Protein AF-A0A7S2DVJ5-F1 (afdb_monomer)

Structure (mmCIF, N/CA/C/O backbone):
data_AF-A0A7S2DVJ5-F1
#
_entry.id   AF-A0A7S2DVJ5-F1
#
loop_
_atom_site.group_PDB
_atom_site.id
_atom_site.type_symbol
_atom_site.label_atom_id
_atom_site.label_alt_id
_atom_site.label_comp_id
_atom_site.label_asym_id
_atom_site.label_entity_id
_atom_site.label_seq_id
_atom_site.pdbx_PDB_ins_code
_atom_site.Cartn_x
_atom_site.Cartn_y
_atom_site.Cartn_z
_atom_site.occupancy
_atom_site.B_iso_or_equiv
_atom_site.auth_seq_id
_atom_site.auth_comp_id
_atom_site.auth_asym_id
_atom_site.auth_atom_id
_atom_site.pdbx_PDB_model_num
ATOM 1 N N . TYR A 1 1 ? -52.269 23.365 53.532 1.00 57.75 1 TYR A N 1
ATOM 2 C CA . TYR A 1 1 ? -52.172 22.006 52.955 1.00 57.75 1 TYR A CA 1
ATOM 3 C C . TYR A 1 1 ? -52.189 22.030 51.423 1.00 57.75 1 TYR A C 1
ATOM 5 O O . TYR A 1 1 ? -51.228 21.578 50.820 1.00 57.75 1 TYR A O 1
ATOM 13 N N . VAL A 1 2 ? -53.189 22.655 50.786 1.00 65.12 2 VAL A N 1
ATOM 14 C CA . VAL A 1 2 ? -53.313 22.757 49.311 1.00 65.12 2 VAL A CA 1
ATOM 15 C C . VAL A 1 2 ? -52.088 23.389 48.626 1.00 65.12 2 VAL A C 1
ATOM 17 O O . VAL A 1 2 ? -51.596 22.859 47.637 1.00 65.12 2 VAL A O 1
ATOM 20 N N . ILE A 1 3 ? -51.528 24.463 49.192 1.00 64.75 3 ILE A N 1
ATOM 21 C CA . ILE A 1 3 ? -50.361 25.165 48.621 1.00 64.75 3 ILE A CA 1
ATOM 22 C C . ILE A 1 3 ? -49.115 24.263 48.568 1.00 64.75 3 ILE A C 1
ATOM 24 O O . ILE A 1 3 ? -48.412 24.242 47.562 1.00 64.75 3 ILE A O 1
ATOM 28 N N . HIS A 1 4 ? -48.869 23.462 49.609 1.00 62.12 4 HIS A N 1
ATOM 29 C CA . HIS A 1 4 ? -47.726 22.542 49.640 1.00 62.12 4 HIS A CA 1
ATOM 30 C C . HIS A 1 4 ? -47.866 21.399 48.626 1.00 62.12 4 HIS A C 1
ATOM 32 O O . HIS A 1 4 ? -46.869 20.999 48.030 1.00 62.12 4 HIS A O 1
ATOM 38 N N . ILE A 1 5 ? -49.091 20.922 48.378 1.00 70.00 5 ILE A N 1
ATOM 39 C CA . ILE A 1 5 ? -49.365 19.905 47.353 1.00 70.00 5 ILE A CA 1
ATOM 40 C C . ILE A 1 5 ? -49.137 20.487 45.953 1.00 70.00 5 ILE A C 1
ATOM 42 O O . ILE A 1 5 ? -48.463 19.860 45.141 1.00 70.00 5 ILE A O 1
ATOM 46 N N . CYS A 1 6 ? -49.613 21.705 45.680 1.00 64.81 6 CYS A N 1
ATOM 47 C CA . CYS A 1 6 ? -49.390 22.360 44.388 1.00 64.81 6 CYS A CA 1
ATOM 48 C C . CYS A 1 6 ? -47.900 22.599 44.100 1.00 64.81 6 CYS A C 1
ATOM 50 O O . CYS A 1 6 ? -47.451 22.378 42.977 1.00 64.81 6 CYS A O 1
ATOM 52 N N . ILE A 1 7 ? -47.118 22.992 45.112 1.00 68.75 7 ILE A N 1
ATOM 53 C CA . ILE A 1 7 ? -45.666 23.177 44.972 1.00 68.75 7 ILE A CA 1
ATOM 54 C C . ILE A 1 7 ? -44.970 21.831 44.714 1.00 68.75 7 ILE A C 1
ATOM 56 O O . ILE A 1 7 ? -44.147 21.736 43.804 1.00 68.75 7 ILE A O 1
ATOM 60 N N . ALA A 1 8 ? -45.325 20.774 45.451 1.00 69.50 8 ALA A N 1
ATOM 61 C CA . ALA A 1 8 ? -44.736 19.446 45.267 1.00 69.50 8 ALA A CA 1
ATOM 62 C C . ALA A 1 8 ? -45.047 18.844 43.882 1.00 69.50 8 ALA A C 1
ATOM 64 O O . ALA A 1 8 ? -44.163 18.273 43.237 1.00 69.50 8 ALA A O 1
ATOM 65 N N . V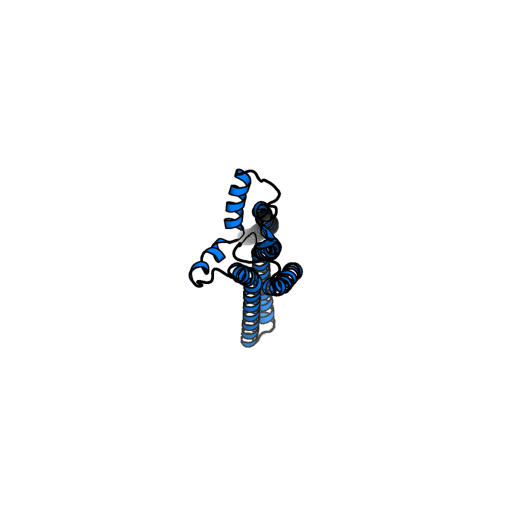AL A 1 9 ? -46.277 19.017 43.389 1.00 70.06 9 VAL A N 1
ATOM 66 C CA . VAL A 1 9 ? -46.684 18.578 42.044 1.00 70.06 9 VAL A CA 1
ATOM 67 C C . VAL A 1 9 ? -45.966 19.394 40.967 1.00 70.06 9 VAL A C 1
ATOM 69 O O . VAL A 1 9 ? -45.436 18.814 40.021 1.00 70.06 9 VAL A O 1
ATOM 72 N N . GLY A 1 10 ? -45.861 20.716 41.137 1.00 60.03 10 GLY A N 1
ATOM 73 C CA . GLY A 1 10 ? -45.135 21.588 40.210 1.00 60.03 10 GLY A CA 1
ATOM 74 C C . GLY A 1 10 ? -43.653 21.225 40.088 1.00 60.03 10 GLY A C 1
ATOM 75 O O . GLY A 1 10 ? -43.140 21.094 38.979 1.00 60.03 10 GLY A O 1
ATOM 76 N N . ILE A 1 11 ? -42.975 20.970 41.212 1.00 74.00 11 ILE A N 1
ATOM 77 C CA . ILE A 1 11 ? -41.566 20.539 41.221 1.00 74.00 11 ILE A CA 1
ATOM 78 C C . ILE A 1 11 ? -41.409 19.180 40.528 1.00 74.00 11 ILE A C 1
ATOM 80 O O . ILE A 1 11 ? -40.499 19.004 39.717 1.00 74.00 11 ILE A O 1
ATOM 84 N N . SER A 1 12 ? -42.318 18.237 40.787 1.00 71.00 12 SER A N 1
ATOM 85 C CA . SER A 1 12 ? -42.276 16.900 40.182 1.00 71.00 12 SER A CA 1
ATOM 86 C C . SER A 1 12 ? -42.431 16.955 38.658 1.00 71.00 12 SER A C 1
ATOM 88 O O . SER A 1 12 ? -41.670 16.313 37.936 1.00 71.00 12 SER A O 1
ATOM 90 N N . ILE A 1 13 ? -43.356 17.777 38.151 1.00 74.25 13 ILE A N 1
ATOM 91 C CA . ILE A 1 13 ? -43.559 17.977 36.707 1.00 74.25 13 ILE A CA 1
ATOM 92 C C . ILE A 1 13 ? -42.328 18.632 36.067 1.00 74.25 13 ILE A C 1
ATOM 94 O O . ILE A 1 13 ? -41.882 18.185 35.010 1.00 74.25 13 ILE A O 1
ATOM 98 N N . CYS A 1 14 ? -41.729 19.636 36.714 1.00 70.38 14 CYS A N 1
ATOM 99 C CA . CYS A 1 14 ? -40.512 20.285 36.220 1.00 70.38 14 CYS A CA 1
ATOM 100 C C . CYS A 1 14 ? -39.322 19.317 36.135 1.00 70.38 14 CYS A C 1
ATOM 102 O O . CYS A 1 14 ? -38.573 19.349 35.158 1.00 70.38 14 CYS A O 1
ATOM 104 N N . ILE A 1 15 ? -39.162 18.426 37.119 1.00 79.69 15 ILE A N 1
ATOM 105 C CA . ILE A 1 15 ? -38.107 17.402 37.108 1.00 79.69 15 ILE A CA 1
ATOM 106 C C . ILE A 1 15 ? -38.337 16.405 35.967 1.00 79.69 15 ILE A C 1
ATOM 108 O O . ILE A 1 15 ? -37.407 16.113 35.215 1.00 79.69 15 ILE A O 1
ATOM 112 N N . ILE A 1 16 ? -39.570 15.921 35.789 1.00 79.62 16 ILE A N 1
ATOM 113 C CA . ILE A 1 16 ? -39.912 14.977 34.715 1.00 79.62 16 ILE A CA 1
ATOM 114 C C . ILE A 1 16 ? -39.671 15.614 33.340 1.00 79.62 16 ILE A C 1
ATOM 116 O O . ILE A 1 16 ? -39.020 15.008 32.490 1.00 79.62 16 ILE A O 1
ATOM 120 N N . MET A 1 17 ? -40.110 16.859 33.140 1.00 76.25 17 MET A N 1
ATOM 121 C CA . MET A 1 17 ? -39.862 17.613 31.908 1.00 76.25 17 MET A CA 1
ATOM 122 C C . MET A 1 17 ? -38.365 17.810 31.649 1.00 76.25 17 MET A C 1
ATOM 124 O O . MET A 1 17 ? -37.901 17.583 30.532 1.00 76.25 17 MET A O 1
ATOM 128 N N . GLY A 1 18 ? -37.585 18.155 32.678 1.00 75.44 18 GLY A N 1
ATOM 129 C CA . GLY A 1 18 ? -36.132 18.294 32.565 1.00 75.44 18 GLY A CA 1
ATOM 130 C C . GLY A 1 18 ? -35.437 16.993 32.151 1.00 75.44 18 GLY A C 1
ATOM 131 O O . GLY A 1 18 ? -34.556 17.008 31.291 1.00 75.44 18 GLY A O 1
ATOM 132 N N . VAL A 1 19 ? -35.860 15.853 32.704 1.00 81.06 19 VAL A N 1
ATOM 133 C CA . VAL A 1 19 ? -35.322 14.530 32.346 1.00 81.06 19 VAL A CA 1
ATOM 134 C C . VAL A 1 19 ? -35.704 14.138 30.916 1.00 81.06 19 VAL A C 1
ATOM 136 O O . VAL A 1 19 ? -34.849 13.652 30.174 1.00 81.06 19 VAL A O 1
ATOM 139 N N . LEU A 1 20 ? -36.951 14.384 30.502 1.00 79.88 20 LEU A N 1
ATOM 140 C CA . LEU A 1 20 ? -37.422 14.082 29.147 1.00 79.88 20 LEU A CA 1
ATOM 141 C C . LEU A 1 20 ? -36.681 14.903 28.089 1.00 79.88 20 LEU A C 1
ATOM 143 O O . LEU A 1 20 ? -36.203 14.332 27.110 1.00 79.88 20 LEU A O 1
ATOM 147 N N . VAL A 1 21 ? -36.502 16.208 28.314 1.00 77.81 21 VAL A N 1
ATOM 148 C CA . VAL A 1 21 ? -35.739 17.081 27.406 1.00 77.81 21 VAL A CA 1
ATOM 149 C C . VAL A 1 21 ? -34.286 16.624 27.308 1.00 77.81 21 VAL A C 1
ATOM 151 O O . VAL A 1 21 ? -33.736 16.547 26.212 1.00 77.81 21 VAL A O 1
ATOM 154 N N . ARG A 1 22 ? -33.661 16.253 28.432 1.00 76.81 22 ARG A N 1
ATOM 155 C CA . ARG A 1 22 ? -32.271 15.773 28.441 1.00 76.81 22 ARG A CA 1
ATOM 156 C C . ARG A 1 22 ? -32.113 14.459 27.676 1.00 76.81 22 ARG A C 1
ATOM 158 O O . ARG A 1 22 ? -31.143 14.299 26.941 1.00 76.81 22 ARG A O 1
ATOM 165 N N . LYS A 1 23 ? -33.079 13.545 27.809 1.00 77.88 23 LYS A N 1
ATOM 166 C CA . LYS A 1 23 ? -33.101 12.266 27.087 1.00 77.88 23 LYS A CA 1
ATOM 167 C C . LYS A 1 23 ? -33.326 12.471 25.585 1.00 77.88 23 LYS A C 1
ATOM 169 O O . LYS A 1 23 ? -32.627 11.860 24.785 1.00 77.88 23 LYS A O 1
ATOM 174 N N . PHE A 1 24 ? -34.228 13.380 25.214 1.00 73.69 24 PHE A N 1
ATOM 175 C CA . PHE A 1 24 ? -34.503 13.728 23.819 1.00 73.69 24 PHE A CA 1
ATOM 176 C C . PHE A 1 24 ? -33.292 14.390 23.143 1.00 73.69 24 PHE A C 1
ATOM 178 O O . PHE A 1 24 ? -32.914 14.009 22.040 1.00 73.69 24 PHE A O 1
ATOM 185 N N . MET A 1 25 ? -32.622 15.320 23.834 1.00 68.88 25 MET A N 1
ATOM 186 C CA . MET A 1 25 ? -31.395 15.961 23.347 1.00 68.88 25 MET A CA 1
ATOM 187 C C . MET A 1 25 ? -30.235 14.970 23.194 1.00 68.88 25 MET A C 1
ATOM 189 O O . MET A 1 25 ? -29.484 15.063 22.228 1.00 68.88 25 MET A O 1
ATOM 193 N N . HIS A 1 26 ? -30.094 14.012 24.118 1.00 75.31 26 HIS A N 1
ATOM 194 C CA . HIS A 1 26 ? -29.077 12.962 24.016 1.00 75.31 26 HIS A CA 1
ATOM 195 C C . HIS A 1 26 ? -29.331 12.048 22.812 1.00 75.31 26 HIS A C 1
ATOM 197 O O . HIS A 1 26 ? -28.405 11.742 22.069 1.00 75.31 26 HIS A O 1
ATOM 203 N N . GLN A 1 27 ? -30.583 11.645 22.594 1.00 75.88 27 GLN A N 1
ATOM 204 C CA . GLN A 1 27 ? -30.958 10.782 21.475 1.00 75.88 27 GLN A CA 1
ATOM 205 C C . GLN A 1 27 ? -30.761 11.490 20.124 1.00 75.88 27 GLN A C 1
ATOM 207 O O . GLN A 1 27 ? -30.168 10.923 19.215 1.00 75.88 27 GLN A O 1
ATOM 212 N N . TYR A 1 28 ? -31.123 12.774 20.039 1.00 76.38 28 TYR A N 1
ATOM 213 C CA . TYR A 1 28 ? -30.866 13.607 18.860 1.00 76.38 28 TYR A CA 1
ATOM 214 C C . TYR A 1 28 ? -29.365 13.787 18.550 1.00 76.38 28 TYR A C 1
ATOM 216 O O . TYR A 1 28 ? -28.976 13.909 17.388 1.00 76.38 28 TYR A O 1
ATOM 224 N N . TYR A 1 29 ? -28.508 13.828 19.577 1.00 75.81 29 TYR A N 1
ATOM 225 C CA . TYR A 1 29 ? -27.060 13.969 19.400 1.00 75.81 29 TYR A CA 1
ATOM 226 C C . TYR A 1 29 ? -26.395 12.659 18.943 1.00 75.81 29 TYR A C 1
ATOM 228 O O . TYR A 1 29 ? -25.544 12.702 18.057 1.00 75.81 29 TYR A O 1
ATOM 236 N N . GLU A 1 30 ? -26.817 11.514 19.492 1.00 73.56 30 GLU A N 1
ATOM 237 C CA . GLU A 1 30 ? -26.376 10.171 19.071 1.00 73.56 30 GLU A CA 1
ATOM 238 C C . GLU A 1 30 ? -26.731 9.898 17.599 1.00 73.56 30 GLU A C 1
ATOM 240 O O . GLU A 1 30 ? -25.837 9.615 16.802 1.00 73.56 30 GLU A O 1
ATOM 245 N N . ASP A 1 31 ? -27.987 10.133 17.190 1.00 75.31 31 ASP A N 1
ATOM 246 C CA . ASP A 1 31 ? -28.433 9.917 15.801 1.00 75.31 31 ASP A CA 1
ATOM 247 C C . ASP A 1 31 ? -27.605 10.737 14.788 1.00 75.31 31 ASP A C 1
ATOM 249 O O . ASP A 1 31 ? -27.302 10.293 13.676 1.00 75.31 31 ASP A O 1
ATOM 253 N N . LYS A 1 32 ? -27.191 11.952 15.175 1.00 76.31 32 LYS A N 1
ATOM 254 C CA . LYS A 1 32 ? -26.363 12.823 14.332 1.00 76.31 32 LYS A CA 1
ATOM 255 C C . LYS A 1 32 ? -24.909 12.347 14.248 1.00 76.31 32 LYS A C 1
ATOM 257 O O . LYS A 1 32 ? -24.295 12.491 13.190 1.00 76.31 32 LYS A O 1
ATOM 262 N N . ILE A 1 33 ? -24.351 11.798 15.329 1.00 76.12 33 ILE A N 1
ATOM 263 C CA . ILE A 1 33 ? -23.002 11.212 15.335 1.00 76.12 33 ILE A CA 1
ATOM 264 C C . ILE A 1 33 ? -22.962 9.960 14.457 1.00 76.12 33 ILE A C 1
ATOM 266 O O . ILE A 1 33 ? -22.032 9.811 13.660 1.00 76.12 33 ILE A O 1
ATOM 270 N N . ASP A 1 34 ? -23.985 9.113 14.530 1.00 80.12 34 ASP A N 1
ATOM 271 C CA . ASP A 1 34 ? -24.081 7.912 13.701 1.00 80.12 34 ASP A CA 1
ATOM 272 C C . ASP A 1 34 ? -24.193 8.256 12.213 1.00 80.12 34 ASP A C 1
ATOM 274 O O . ASP A 1 34 ? -23.467 7.691 11.392 1.00 80.12 34 ASP A O 1
ATOM 278 N N . ALA A 1 35 ? -24.997 9.263 11.856 1.00 78.56 35 ALA A N 1
ATOM 279 C CA . ALA A 1 35 ? -25.082 9.752 10.480 1.00 78.56 35 ALA A CA 1
ATOM 280 C C . ALA A 1 35 ? -23.733 10.287 9.953 1.00 78.56 35 ALA A C 1
ATOM 282 O O . ALA A 1 35 ? -23.361 10.015 8.808 1.00 78.56 35 ALA A O 1
ATOM 283 N N . ILE A 1 36 ? -22.969 11.012 10.782 1.00 80.44 36 ILE A N 1
ATOM 284 C CA . ILE A 1 36 ? -21.629 11.510 10.424 1.00 80.44 36 ILE A CA 1
ATOM 285 C C . ILE A 1 36 ? -20.641 10.351 10.246 1.00 80.44 36 ILE A C 1
ATOM 287 O O . ILE A 1 36 ? -19.853 10.365 9.300 1.00 80.44 36 ILE A O 1
ATOM 291 N N . ASN A 1 37 ? -20.688 9.339 11.115 1.00 78.31 37 ASN A N 1
ATOM 292 C CA . ASN A 1 37 ? -19.827 8.162 11.018 1.00 78.31 37 ASN A CA 1
ATOM 293 C C . ASN A 1 37 ? -20.123 7.340 9.759 1.00 78.31 37 ASN A C 1
ATOM 295 O O . ASN A 1 37 ? -19.188 6.948 9.061 1.00 78.31 37 ASN A O 1
ATOM 299 N N . ILE A 1 38 ? -21.400 7.125 9.427 1.00 83.69 38 ILE A N 1
ATOM 300 C CA . ILE A 1 38 ? -21.811 6.439 8.192 1.00 83.69 38 ILE A CA 1
ATOM 301 C C . ILE A 1 38 ? -21.296 7.208 6.972 1.00 83.69 38 ILE A C 1
ATOM 303 O O . ILE A 1 38 ? -20.624 6.630 6.115 1.00 83.69 38 ILE A O 1
ATOM 307 N N . TRP A 1 39 ? -21.521 8.525 6.931 1.00 86.44 39 TRP A N 1
ATOM 308 C CA . TRP A 1 39 ? -21.023 9.378 5.851 1.00 86.44 39 TRP A CA 1
ATOM 309 C C . TRP A 1 39 ? -19.493 9.339 5.737 1.00 86.44 39 TRP A C 1
ATOM 311 O O . TRP A 1 39 ? -18.955 9.229 4.635 1.00 86.44 39 TRP A O 1
ATOM 321 N N . TYR A 1 40 ? -18.777 9.366 6.864 1.00 79.31 40 TYR A N 1
ATOM 322 C CA . TYR A 1 40 ? -17.320 9.253 6.895 1.00 79.31 40 TYR A CA 1
ATOM 323 C C . TYR A 1 40 ? -16.832 7.904 6.351 1.00 79.31 40 TYR A C 1
ATOM 325 O O . TYR A 1 40 ? -15.878 7.873 5.573 1.00 79.31 40 TYR A O 1
ATOM 333 N N . ILE A 1 41 ? -17.479 6.794 6.719 1.00 79.88 41 ILE A N 1
ATOM 334 C CA . ILE A 1 41 ? -17.128 5.452 6.233 1.00 79.88 41 ILE A CA 1
ATOM 335 C C . ILE A 1 41 ? -17.313 5.371 4.713 1.00 79.88 41 ILE A C 1
ATOM 337 O O . ILE A 1 41 ? -16.401 4.927 4.008 1.00 79.88 41 ILE A O 1
ATOM 341 N N . GLU A 1 42 ? -18.447 5.849 4.195 1.00 82.06 42 GLU A N 1
ATOM 342 C CA . GLU A 1 42 ? -18.703 5.881 2.753 1.00 82.06 42 GLU A CA 1
ATOM 343 C C . GLU A 1 42 ? -17.708 6.775 2.008 1.00 82.06 42 GLU A C 1
ATOM 345 O O . GLU A 1 42 ? -17.174 6.388 0.962 1.00 82.06 42 GLU A O 1
ATOM 350 N N . LEU A 1 43 ? -17.424 7.964 2.546 1.00 81.69 43 LEU A N 1
ATOM 351 C CA . LEU A 1 43 ? -16.469 8.895 1.958 1.00 81.69 43 LEU A CA 1
ATOM 352 C C . LEU A 1 43 ? -15.054 8.306 1.949 1.00 81.69 43 LEU A C 1
ATOM 354 O O . LEU A 1 43 ? -14.378 8.364 0.924 1.00 81.69 43 LEU A O 1
ATOM 358 N N . LYS A 1 44 ? -14.614 7.694 3.055 1.00 76.38 44 LYS A N 1
ATOM 359 C CA . LYS A 1 44 ? -13.309 7.025 3.172 1.00 76.38 44 LYS A CA 1
ATOM 360 C C . LYS A 1 44 ? -13.169 5.915 2.132 1.00 76.38 44 LYS A C 1
ATOM 362 O O . LYS A 1 44 ? -12.121 5.818 1.496 1.00 76.38 44 LYS A O 1
ATOM 367 N N . ALA A 1 45 ? -14.213 5.111 1.921 1.00 76.94 45 ALA A N 1
ATOM 368 C CA . ALA A 1 45 ? -14.212 4.065 0.901 1.00 76.94 45 ALA A CA 1
ATOM 369 C C . ALA A 1 45 ? -14.066 4.645 -0.518 1.00 76.94 45 ALA A C 1
ATOM 371 O O . ALA A 1 45 ? -13.200 4.204 -1.275 1.00 76.94 45 ALA A O 1
ATOM 372 N N . LYS A 1 46 ? -14.848 5.676 -0.863 1.00 80.38 46 LYS A N 1
ATOM 373 C CA . LYS A 1 46 ? -14.789 6.336 -2.181 1.00 80.38 46 LYS A CA 1
ATOM 374 C C . LYS A 1 46 ? -13.440 7.014 -2.430 1.00 80.38 46 LYS A C 1
ATOM 376 O O . LYS A 1 46 ? -12.853 6.828 -3.493 1.00 80.38 46 LYS A O 1
ATOM 381 N N . LEU A 1 47 ? -12.919 7.742 -1.440 1.00 76.62 47 LEU A N 1
ATOM 382 C CA . LEU A 1 47 ? -11.600 8.377 -1.514 1.00 76.62 47 LEU A CA 1
ATOM 383 C C . LEU A 1 47 ? -10.494 7.343 -1.711 1.00 76.62 47 LEU A C 1
ATOM 385 O O . LEU A 1 47 ? -9.606 7.550 -2.528 1.00 76.62 47 LEU A O 1
ATOM 389 N N . LYS A 1 48 ? -10.562 6.207 -1.014 1.00 72.88 48 LYS A N 1
ATOM 390 C CA . LYS A 1 48 ? -9.589 5.123 -1.168 1.00 72.88 48 LYS A CA 1
ATOM 391 C C . LYS A 1 48 ? -9.577 4.560 -2.590 1.00 72.88 48 LYS A C 1
ATOM 393 O O . LYS A 1 48 ? -8.500 4.364 -3.144 1.00 72.88 48 LYS A O 1
ATOM 398 N N . ILE A 1 49 ? -10.750 4.338 -3.190 1.00 79.12 49 ILE A N 1
ATOM 399 C CA . ILE A 1 49 ? -10.855 3.877 -4.584 1.00 79.12 49 ILE A CA 1
ATOM 400 C C . ILE A 1 49 ? -10.261 4.920 -5.535 1.00 79.12 49 ILE A C 1
ATOM 402 O O . ILE A 1 49 ? -9.469 4.559 -6.402 1.00 79.12 49 ILE A O 1
ATOM 406 N N . LEU A 1 50 ? -10.597 6.201 -5.346 1.00 78.31 50 LEU A N 1
ATOM 407 C CA . LEU A 1 50 ? -10.070 7.296 -6.163 1.00 78.31 50 LEU A CA 1
ATOM 408 C C . LEU A 1 50 ? -8.540 7.368 -6.084 1.00 78.31 50 LEU A C 1
ATOM 410 O O . LEU A 1 50 ? -7.879 7.452 -7.110 1.00 78.31 50 LEU A O 1
ATOM 414 N N . VAL A 1 51 ? -7.973 7.263 -4.879 1.00 75.25 51 VAL A N 1
ATOM 415 C CA . VAL A 1 51 ? -6.519 7.255 -4.669 1.00 75.25 51 VAL A CA 1
ATOM 416 C C . VAL A 1 51 ? -5.862 6.097 -5.413 1.00 75.25 51 VAL A C 1
ATOM 418 O O . VAL A 1 51 ? -4.900 6.318 -6.140 1.00 75.25 51 VAL A O 1
ATOM 421 N N . VAL A 1 52 ? -6.375 4.873 -5.267 1.00 73.06 52 VAL A N 1
ATOM 422 C CA . VAL A 1 52 ? -5.805 3.695 -5.944 1.00 73.06 52 VAL A CA 1
ATOM 423 C C . VAL A 1 52 ? -5.921 3.828 -7.463 1.00 73.06 52 VAL A C 1
ATOM 425 O O . VAL A 1 52 ? -4.971 3.526 -8.183 1.00 73.06 52 VAL A O 1
ATOM 428 N N . PHE A 1 53 ? -7.058 4.319 -7.957 1.00 80.75 53 PHE A N 1
ATOM 429 C CA . PHE A 1 53 ? -7.254 4.583 -9.378 1.00 80.75 53 PHE A CA 1
ATOM 430 C C . PHE A 1 53 ? -6.218 5.579 -9.911 1.00 80.75 53 PHE A C 1
ATOM 432 O O . PHE A 1 53 ? -5.553 5.292 -10.904 1.00 80.75 53 PHE A O 1
ATOM 439 N N . GLU A 1 54 ? -6.014 6.698 -9.217 1.00 80.00 54 GLU A N 1
ATOM 440 C CA . GLU A 1 54 ? -5.024 7.709 -9.595 1.00 80.00 54 GLU A CA 1
ATOM 441 C C . GLU A 1 54 ? -3.585 7.179 -9.507 1.00 80.00 54 GLU A C 1
ATOM 443 O O . GLU A 1 54 ? -2.763 7.451 -10.385 1.00 80.00 54 GLU A O 1
ATOM 448 N N . GLN A 1 55 ? -3.264 6.353 -8.505 1.00 74.31 55 GLN A N 1
ATOM 449 C CA . GLN A 1 55 ? -1.959 5.689 -8.402 1.00 74.31 55 GLN A CA 1
ATOM 450 C C . GLN A 1 55 ? -1.673 4.779 -9.607 1.00 74.31 55 GLN A C 1
ATOM 452 O O . GLN A 1 55 ? -0.527 4.698 -10.044 1.00 74.31 55 GLN A O 1
ATOM 457 N N . VAL A 1 56 ? -2.686 4.098 -10.150 1.00 77.12 56 VAL A N 1
ATOM 458 C CA . VAL A 1 56 ? -2.542 3.226 -11.326 1.00 77.12 56 VAL A CA 1
ATOM 459 C C . VAL A 1 56 ? -2.500 4.054 -12.613 1.00 77.12 56 VAL A C 1
ATOM 461 O O . VAL A 1 56 ? -1.572 3.913 -13.412 1.00 77.12 56 VAL A O 1
ATOM 464 N N . ALA A 1 57 ? -3.462 4.963 -12.794 1.00 80.75 57 ALA A N 1
ATOM 465 C CA . ALA A 1 57 ? -3.593 5.787 -13.993 1.00 80.75 57 ALA A CA 1
ATOM 466 C C . ALA A 1 57 ? -2.361 6.676 -14.217 1.00 80.75 57 ALA A C 1
ATOM 468 O O . ALA A 1 57 ? -1.858 6.770 -15.336 1.00 80.75 57 ALA A O 1
ATOM 469 N N . SER A 1 58 ? -1.806 7.255 -13.149 1.00 78.56 58 SER A N 1
ATOM 470 C CA . SER A 1 58 ? -0.594 8.082 -13.216 1.00 78.56 58 SER A CA 1
ATOM 471 C C . SER A 1 58 ? 0.659 7.333 -13.690 1.00 78.56 58 SER A C 1
ATOM 473 O O . SER A 1 58 ? 1.659 7.952 -14.055 1.00 78.56 58 SER A O 1
ATOM 475 N N . ARG A 1 59 ? 0.633 5.997 -13.728 1.00 75.06 59 ARG A N 1
ATOM 476 C CA . ARG A 1 59 ? 1.771 5.179 -14.164 1.00 75.06 59 ARG A CA 1
ATOM 477 C C . ARG A 1 59 ? 1.657 4.656 -15.587 1.00 75.06 59 ARG A C 1
ATOM 479 O O . ARG A 1 59 ? 2.639 4.137 -16.124 1.00 75.06 59 ARG A O 1
ATOM 486 N N . PHE A 1 60 ? 0.507 4.830 -16.231 1.00 80.44 60 PHE A N 1
ATOM 487 C CA . PHE A 1 60 ? 0.293 4.392 -17.609 1.00 80.44 60 PHE A CA 1
ATOM 488 C C . PHE A 1 60 ? 1.321 4.944 -18.604 1.00 80.44 60 PHE A C 1
ATOM 490 O O . PHE A 1 60 ? 1.791 4.150 -19.423 1.00 80.44 60 PHE A O 1
ATOM 497 N N . PRO A 1 61 ? 1.773 6.215 -18.521 1.00 78.56 61 PRO A N 1
ATOM 498 C CA . PRO A 1 61 ? 2.836 6.713 -19.396 1.00 78.56 61 PRO A CA 1
ATOM 499 C C . PRO A 1 61 ? 4.143 5.917 -19.314 1.00 78.56 61 PRO A C 1
ATOM 501 O O . PRO A 1 61 ? 4.849 5.786 -20.311 1.00 78.56 61 PRO A O 1
ATOM 504 N N . GLN A 1 62 ? 4.470 5.387 -18.131 1.00 72.25 62 GLN A N 1
ATOM 505 C CA . GLN A 1 62 ? 5.700 4.626 -17.894 1.00 72.25 62 GLN A CA 1
ATOM 506 C C . GLN A 1 62 ? 5.574 3.173 -18.376 1.00 72.25 62 GLN A C 1
ATOM 508 O O . GLN A 1 62 ? 6.552 2.599 -18.850 1.00 72.25 62 GLN A O 1
ATOM 513 N N . MET A 1 63 ? 4.378 2.579 -18.289 1.00 72.56 63 MET A N 1
ATOM 514 C CA . MET A 1 63 ? 4.137 1.201 -18.735 1.00 72.56 63 MET A CA 1
ATOM 515 C C . MET A 1 63 ? 3.886 1.096 -20.242 1.00 72.56 63 MET A C 1
ATOM 517 O O . MET A 1 63 ? 4.496 0.272 -20.921 1.00 72.56 63 MET A O 1
ATOM 521 N N . LEU A 1 64 ? 2.991 1.929 -20.778 1.00 78.62 64 LEU A N 1
ATOM 522 C CA . LEU A 1 64 ? 2.471 1.827 -22.144 1.00 78.62 64 LEU A CA 1
ATOM 523 C C . LEU A 1 64 ? 3.170 2.808 -23.076 1.00 78.62 64 LEU A C 1
ATOM 525 O O . LEU A 1 64 ? 2.589 3.757 -23.595 1.00 78.62 64 LEU A O 1
ATOM 529 N N . THR A 1 65 ? 4.447 2.560 -23.299 1.00 71.00 65 THR A N 1
ATOM 530 C CA . THR A 1 65 ? 5.322 3.496 -24.014 1.00 71.00 65 THR A CA 1
ATOM 531 C C . THR A 1 65 ? 5.121 3.515 -25.529 1.00 71.00 65 THR A C 1
ATOM 533 O O . THR A 1 65 ? 5.571 4.440 -26.202 1.00 71.00 65 THR A O 1
ATOM 536 N N . THR A 1 66 ? 4.403 2.529 -26.072 1.00 77.31 66 THR A N 1
ATOM 537 C CA . THR A 1 66 ? 3.948 2.516 -27.469 1.00 77.31 66 THR A CA 1
ATOM 538 C C . THR A 1 66 ? 2.959 3.652 -27.749 1.00 77.31 66 THR A C 1
ATOM 540 O O . THR A 1 66 ? 2.847 4.112 -28.884 1.00 77.31 66 THR A O 1
ATOM 543 N N . ILE A 1 67 ? 2.255 4.132 -26.719 1.00 83.00 67 ILE A N 1
ATOM 544 C CA . ILE A 1 67 ? 1.265 5.200 -26.833 1.00 83.00 67 ILE A CA 1
ATOM 545 C C . ILE A 1 67 ? 1.955 6.545 -26.582 1.00 83.00 67 ILE A C 1
ATOM 547 O O . ILE A 1 67 ? 2.550 6.778 -25.531 1.00 83.00 67 ILE A O 1
ATOM 551 N N . LYS A 1 68 ? 1.858 7.465 -27.548 1.00 84.00 68 LYS A N 1
ATOM 552 C CA . LYS A 1 68 ? 2.337 8.844 -27.386 1.00 84.00 68 LYS A CA 1
ATOM 553 C C . LYS A 1 68 ? 1.305 9.657 -26.605 1.00 84.00 68 LYS A C 1
ATOM 555 O O . LYS A 1 68 ? 0.308 10.100 -27.170 1.00 84.00 68 LYS A O 1
ATOM 560 N N . TYR A 1 69 ? 1.547 9.854 -25.313 1.00 83.50 69 TYR A N 1
ATOM 561 C CA . TYR A 1 69 ? 0.694 10.678 -24.457 1.00 83.50 69 TYR A CA 1
ATOM 562 C C . TYR A 1 69 ? 0.961 12.183 -24.644 1.00 83.50 69 TYR A C 1
ATOM 564 O O . TYR A 1 69 ? 2.108 12.580 -24.868 1.00 83.50 69 TYR A O 1
ATOM 572 N N . PRO A 1 70 ? -0.064 13.047 -24.513 1.00 89.88 70 PRO A N 1
ATOM 573 C CA . PRO A 1 70 ? 0.125 14.493 -24.554 1.00 89.88 70 PRO A CA 1
ATOM 574 C C . PRO A 1 70 ? 0.952 14.983 -23.355 1.00 89.88 70 PRO A C 1
ATOM 576 O O . PRO A 1 70 ? 0.832 14.461 -22.244 1.00 89.88 70 PRO A O 1
ATOM 579 N N . TYR A 1 71 ? 1.754 16.035 -23.560 1.00 85.88 71 TYR A N 1
ATOM 580 C CA . TYR A 1 71 ? 2.697 16.552 -22.553 1.00 85.88 71 TYR A CA 1
ATOM 581 C C . TYR A 1 71 ? 2.024 16.927 -21.220 1.00 85.88 71 TYR A C 1
ATOM 583 O O . TYR A 1 71 ? 2.586 16.689 -20.150 1.00 85.88 71 TYR A O 1
ATOM 591 N N . LEU A 1 72 ? 0.802 17.473 -21.278 1.00 85.94 72 LEU A N 1
ATOM 592 C CA . LEU A 1 72 ? 0.018 17.831 -20.095 1.00 85.94 72 LEU A CA 1
ATOM 593 C C . LEU A 1 72 ? -0.277 16.601 -19.238 1.00 85.94 72 LEU A C 1
ATOM 595 O O . LEU A 1 72 ? -0.067 16.639 -18.029 1.00 85.94 72 LEU A O 1
ATOM 599 N N . TYR A 1 73 ? -0.701 15.499 -19.859 1.00 83.62 73 TYR A N 1
ATOM 600 C CA . TYR A 1 73 ? -1.038 14.273 -19.141 1.00 83.62 73 TYR A CA 1
ATOM 601 C C . TYR A 1 73 ? 0.182 13.667 -18.447 1.00 83.62 73 TYR A C 1
ATOM 603 O O . TYR A 1 73 ? 0.084 13.270 -17.291 1.00 83.62 73 TYR A O 1
ATOM 611 N N . ILE A 1 74 ? 1.346 13.662 -19.104 1.00 82.56 74 ILE A N 1
ATOM 612 C CA . ILE A 1 74 ? 2.599 13.169 -18.510 1.00 82.56 74 ILE A CA 1
ATOM 613 C C . ILE A 1 74 ? 2.968 14.001 -17.274 1.00 82.56 74 ILE A C 1
ATOM 615 O O . ILE A 1 74 ? 3.292 13.443 -16.226 1.00 82.56 74 ILE A O 1
ATOM 619 N N . ARG A 1 75 ? 2.864 15.333 -17.368 1.00 82.12 75 ARG A N 1
ATOM 620 C CA . ARG A 1 75 ? 3.173 16.244 -16.258 1.00 82.12 75 ARG A CA 1
ATOM 621 C C . ARG A 1 75 ? 2.219 16.061 -15.075 1.00 82.12 75 ARG A C 1
ATOM 623 O O . ARG A 1 75 ? 2.683 15.965 -13.943 1.00 82.12 75 ARG A O 1
ATOM 630 N N . PHE A 1 76 ? 0.911 15.995 -15.326 1.00 81.88 76 PHE A N 1
ATOM 631 C CA . PHE A 1 76 ? -0.081 15.758 -14.271 1.00 81.88 76 PHE A CA 1
ATOM 632 C C . PHE A 1 76 ? 0.093 14.384 -13.626 1.00 81.88 76 PHE A C 1
ATOM 634 O O . PHE A 1 76 ? 0.100 14.279 -12.402 1.00 81.88 76 PHE A O 1
ATOM 641 N N . SER A 1 77 ? 0.317 13.352 -14.439 1.00 80.00 77 SER A N 1
ATOM 642 C CA . SER A 1 77 ? 0.569 11.991 -13.966 1.00 80.00 77 SER A CA 1
ATOM 643 C C . SER A 1 77 ? 1.789 11.930 -13.047 1.00 80.00 77 SER A C 1
ATOM 645 O O . SER A 1 77 ? 1.723 11.315 -11.989 1.00 80.00 77 SER A O 1
ATOM 647 N N . HIS A 1 78 ? 2.881 12.626 -13.381 1.00 75.44 78 HIS A N 1
ATOM 648 C CA . HIS A 1 78 ? 4.070 12.663 -12.528 1.00 75.44 78 HIS A CA 1
ATOM 649 C C . HIS A 1 78 ? 3.757 13.216 -11.129 1.00 75.44 78 HIS A C 1
ATOM 651 O O . HIS A 1 78 ? 4.047 12.560 -10.130 1.00 75.44 78 HIS A O 1
ATOM 657 N N . ILE A 1 79 ? 3.078 14.367 -11.065 1.00 73.94 79 ILE A N 1
ATOM 658 C CA . ILE A 1 79 ? 2.694 15.042 -9.813 1.00 73.94 79 ILE A CA 1
ATOM 659 C C . ILE A 1 79 ? 1.775 14.152 -8.965 1.00 73.94 79 ILE A C 1
ATOM 661 O O . ILE A 1 79 ? 1.998 13.967 -7.770 1.00 73.94 79 ILE A O 1
ATOM 665 N N . ILE A 1 80 ? 0.751 13.564 -9.588 1.00 72.00 80 ILE A N 1
ATOM 666 C CA . ILE A 1 80 ? -0.188 12.653 -8.922 1.00 72.00 80 ILE A CA 1
ATOM 667 C C . ILE A 1 80 ? 0.561 11.429 -8.380 1.00 72.00 80 ILE A C 1
ATOM 669 O O . ILE A 1 80 ? 0.369 11.041 -7.227 1.00 72.00 80 ILE A O 1
ATOM 673 N N . SER A 1 81 ? 1.473 10.852 -9.164 1.00 66.94 81 SER A N 1
ATOM 674 C CA . SER A 1 81 ? 2.234 9.679 -8.736 1.00 66.94 81 SER A CA 1
ATOM 675 C C . SER A 1 81 ? 3.096 9.957 -7.498 1.00 66.94 81 SER A C 1
ATOM 677 O O . SER A 1 81 ? 3.166 9.104 -6.610 1.00 66.94 81 SER A O 1
ATOM 679 N N . GLU A 1 82 ? 3.693 11.149 -7.394 1.00 67.50 82 GLU A N 1
ATOM 680 C CA . GLU A 1 82 ? 4.531 11.552 -6.260 1.00 67.50 82 GLU A CA 1
ATOM 681 C C . GLU A 1 82 ? 3.721 11.739 -4.975 1.00 67.50 82 GLU A C 1
ATOM 683 O O . GLU A 1 82 ? 4.123 11.241 -3.921 1.00 67.50 82 GLU A O 1
ATOM 688 N N . ILE A 1 83 ? 2.565 12.402 -5.076 1.00 65.44 83 ILE A N 1
ATOM 689 C CA . ILE A 1 83 ? 1.685 12.703 -3.939 1.00 65.44 83 ILE A CA 1
ATOM 690 C C . ILE A 1 83 ? 1.013 11.429 -3.422 1.00 65.44 83 ILE A C 1
ATOM 692 O O . ILE A 1 83 ? 1.025 11.159 -2.222 1.00 65.44 83 ILE A O 1
ATOM 696 N N . PHE A 1 84 ? 0.431 10.629 -4.318 1.00 62.91 84 PHE A N 1
ATOM 697 C CA . PHE A 1 84 ? -0.430 9.518 -3.917 1.00 62.91 84 PHE A CA 1
ATOM 698 C C . PHE A 1 84 ? 0.320 8.209 -3.679 1.00 62.91 84 PHE A C 1
ATOM 700 O O . PHE A 1 84 ? -0.128 7.411 -2.861 1.00 62.91 84 PHE A O 1
ATOM 707 N N . SER A 1 85 ? 1.463 7.965 -4.331 1.00 58.62 85 SER A N 1
ATOM 708 C CA . SER A 1 85 ? 2.235 6.724 -4.113 1.00 58.62 85 SER A CA 1
ATOM 709 C C . SER A 1 85 ? 3.169 6.800 -2.899 1.00 58.62 85 SER A C 1
ATOM 711 O O . SER A 1 85 ? 3.966 5.883 -2.705 1.00 58.62 85 SER A O 1
ATOM 713 N N . PHE A 1 86 ? 3.152 7.911 -2.141 1.00 56.75 86 PHE A N 1
ATOM 714 C CA . PHE A 1 86 ? 4.152 8.232 -1.111 1.00 56.75 86 PHE A CA 1
ATOM 715 C C . PHE A 1 86 ? 5.585 7.960 -1.598 1.00 56.75 86 PHE A C 1
ATOM 717 O O . PHE A 1 86 ? 6.442 7.504 -0.841 1.00 56.75 86 PHE A O 1
ATOM 724 N N . GLN A 1 87 ? 5.857 8.226 -2.883 1.00 52.78 87 GLN A N 1
ATOM 725 C CA . GLN A 1 87 ? 7.165 7.978 -3.495 1.00 52.78 87 GLN A CA 1
ATOM 726 C C . GLN A 1 87 ? 8.254 8.739 -2.729 1.00 52.78 87 GLN A C 1
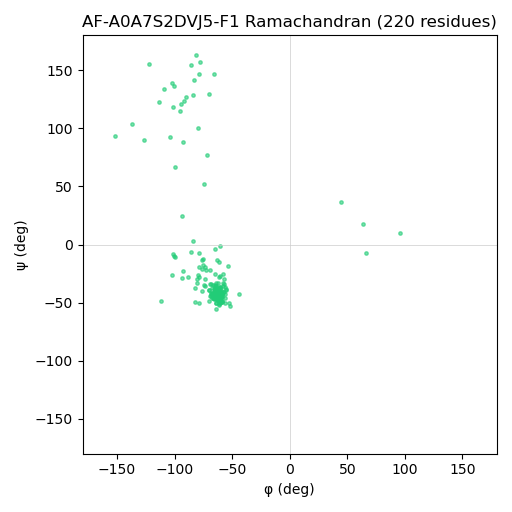ATOM 728 O O . GLN A 1 87 ? 9.341 8.203 -2.533 1.00 52.78 87 GLN A O 1
ATOM 733 N N . PHE A 1 88 ? 7.910 9.922 -2.201 1.00 47.47 88 PHE A N 1
ATOM 734 C CA . PHE A 1 88 ? 8.720 10.721 -1.279 1.00 47.47 88 PHE A CA 1
ATOM 735 C C . PHE A 1 88 ? 9.358 9.876 -0.161 1.00 47.47 88 PHE A C 1
ATOM 737 O O . PHE A 1 88 ? 10.541 10.024 0.112 1.00 47.47 88 PHE A O 1
ATOM 744 N N . LEU A 1 89 ? 8.626 8.929 0.432 1.00 44.66 89 LEU A N 1
ATOM 745 C CA . LEU A 1 89 ? 9.105 8.123 1.560 1.00 44.66 89 LEU A CA 1
ATOM 746 C C . LEU A 1 89 ? 10.217 7.141 1.151 1.00 44.66 89 LEU A C 1
ATOM 748 O O . LEU A 1 89 ? 11.011 6.725 1.987 1.00 44.66 89 LEU A O 1
ATOM 752 N N . VAL A 1 90 ? 10.298 6.798 -0.139 1.00 43.78 90 VAL A N 1
ATOM 753 C CA . VAL A 1 90 ? 11.354 5.941 -0.698 1.00 43.78 90 VAL A CA 1
ATOM 754 C C . VAL A 1 90 ? 12.430 6.745 -1.436 1.00 43.78 90 VAL A C 1
ATOM 756 O O . VAL A 1 90 ? 13.573 6.311 -1.477 1.00 43.78 90 VAL A O 1
ATOM 759 N N . SER A 1 91 ? 12.105 7.927 -1.964 1.00 44.81 91 SER A N 1
ATOM 760 C CA . SER A 1 91 ? 13.069 8.848 -2.584 1.00 44.81 91 SER A CA 1
ATOM 761 C C . SER A 1 91 ? 13.880 9.664 -1.565 1.00 44.81 91 SER A C 1
ATOM 763 O O . SER A 1 91 ? 14.948 10.157 -1.907 1.00 44.81 91 SER A O 1
ATOM 765 N N . VAL A 1 92 ? 13.420 9.791 -0.311 1.00 43.66 92 VAL A N 1
ATOM 766 C CA . VAL A 1 92 ? 14.159 10.467 0.781 1.00 43.66 92 VAL A CA 1
ATOM 767 C C . VAL A 1 92 ? 15.310 9.620 1.336 1.00 43.66 92 VAL A C 1
ATOM 769 O O . VAL A 1 92 ? 16.183 10.153 2.018 1.00 43.66 92 VAL A O 1
ATOM 772 N N . VAL A 1 93 ? 15.383 8.328 1.000 1.00 43.47 93 VAL A N 1
ATOM 773 C CA . VAL A 1 93 ? 16.593 7.534 1.239 1.00 43.47 93 VAL A CA 1
ATOM 774 C C . VAL A 1 93 ? 17.309 7.357 -0.098 1.00 43.47 93 VAL A C 1
ATOM 776 O O . VAL A 1 93 ? 16.987 6.422 -0.834 1.00 43.47 93 VAL A O 1
ATOM 779 N N . PRO A 1 94 ? 18.260 8.240 -0.457 1.00 44.09 94 PRO A N 1
ATOM 780 C CA . PRO A 1 94 ? 19.056 8.085 -1.663 1.00 44.09 94 PRO A CA 1
ATOM 781 C C . PRO A 1 94 ? 20.044 6.934 -1.442 1.00 44.09 94 PRO A C 1
ATOM 783 O O . PRO A 1 94 ? 21.234 7.133 -1.206 1.00 44.09 94 PRO A O 1
ATOM 786 N N . PHE A 1 95 ? 19.556 5.695 -1.531 1.00 44.91 95 PHE A N 1
ATOM 787 C CA . PHE A 1 95 ? 20.415 4.518 -1.657 1.00 44.91 95 PHE A CA 1
ATOM 788 C C . PHE A 1 95 ? 21.263 4.583 -2.942 1.00 44.91 95 PHE A C 1
ATOM 790 O O . PHE A 1 95 ? 22.270 3.890 -3.039 1.00 44.91 95 PHE A O 1
ATOM 797 N N . GLU A 1 96 ? 20.908 5.471 -3.880 1.00 46.25 96 GLU A N 1
ATOM 798 C CA . GLU A 1 96 ? 21.690 5.852 -5.064 1.00 46.25 96 GLU A CA 1
ATOM 799 C C . GLU A 1 96 ? 23.090 6.402 -4.726 1.00 46.25 96 GLU A C 1
ATOM 801 O O . GLU A 1 96 ? 23.997 6.267 -5.540 1.00 46.25 96 GLU A O 1
ATOM 806 N N . CYS A 1 97 ? 23.301 6.960 -3.525 1.00 52.94 97 CYS A N 1
ATOM 807 C CA . CYS A 1 97 ? 24.595 7.527 -3.116 1.00 52.94 97 CYS A CA 1
ATOM 808 C C . CYS A 1 97 ? 25.433 6.613 -2.206 1.00 52.94 97 CYS A C 1
ATOM 810 O O . CYS A 1 97 ? 26.589 6.929 -1.935 1.00 52.94 97 CYS A O 1
ATOM 812 N N . LEU A 1 98 ? 24.875 5.505 -1.702 1.00 48.78 98 LEU A N 1
ATOM 813 C CA . LEU A 1 98 ? 25.556 4.624 -0.738 1.00 48.78 98 LEU A CA 1
ATOM 814 C C . LEU A 1 98 ? 26.178 3.376 -1.375 1.00 48.78 98 LEU A C 1
ATOM 816 O O . LEU A 1 98 ? 26.946 2.680 -0.710 1.00 48.78 98 LEU A O 1
ATOM 820 N N . HIS A 1 99 ? 25.881 3.084 -2.644 1.00 44.62 99 HIS A N 1
ATOM 821 C CA . HIS A 1 99 ? 26.434 1.917 -3.323 1.00 44.62 99 HIS A CA 1
ATOM 822 C C . HIS A 1 99 ? 26.886 2.255 -4.746 1.00 44.62 99 HIS A C 1
ATOM 824 O O . HIS A 1 99 ? 26.079 2.379 -5.664 1.00 44.62 99 HIS A O 1
ATOM 830 N N . ASP A 1 100 ? 28.202 2.378 -4.921 1.00 46.56 100 ASP A N 1
ATOM 831 C CA . ASP A 1 100 ? 28.889 2.660 -6.187 1.00 46.56 100 ASP A CA 1
ATOM 832 C C . ASP A 1 100 ? 28.914 1.425 -7.114 1.00 46.56 100 ASP A C 1
ATOM 834 O O . ASP A 1 100 ? 29.952 0.953 -7.570 1.00 46.56 100 ASP A O 1
ATOM 838 N N . SER A 1 101 ? 27.748 0.825 -7.353 1.00 48.38 101 SER A N 1
ATOM 839 C CA . SER A 1 101 ? 27.571 -0.241 -8.337 1.00 48.38 101 SER A CA 1
ATOM 840 C C . SER A 1 101 ? 26.450 0.137 -9.287 1.00 48.38 101 SER A C 1
ATOM 842 O O . SER A 1 101 ? 25.284 -0.191 -9.103 1.00 48.38 101 SER A O 1
ATOM 844 N N . LYS A 1 102 ? 26.843 0.818 -10.368 1.00 54.75 102 LYS A N 1
ATOM 845 C CA . LYS A 1 102 ? 26.010 1.122 -11.545 1.00 54.75 102 LYS A CA 1
ATOM 846 C C . LYS A 1 102 ? 25.483 -0.121 -12.278 1.00 54.75 102 LYS A C 1
ATOM 848 O O . LYS A 1 102 ? 24.800 0.028 -13.278 1.00 54.75 102 LYS A O 1
ATOM 853 N N . LYS A 1 103 ? 25.826 -1.331 -11.836 1.00 55.97 103 LYS A N 1
ATOM 854 C CA . LYS A 1 103 ? 25.281 -2.599 -12.323 1.00 55.97 103 LYS A CA 1
ATOM 855 C C . LYS A 1 103 ? 24.488 -3.177 -11.155 1.00 55.97 103 LYS A C 1
ATOM 857 O O . LYS A 1 103 ? 25.081 -3.349 -10.103 1.00 55.97 103 LYS A O 1
ATOM 862 N N . ASP A 1 104 ? 23.195 -3.449 -11.338 1.00 64.44 104 ASP A N 1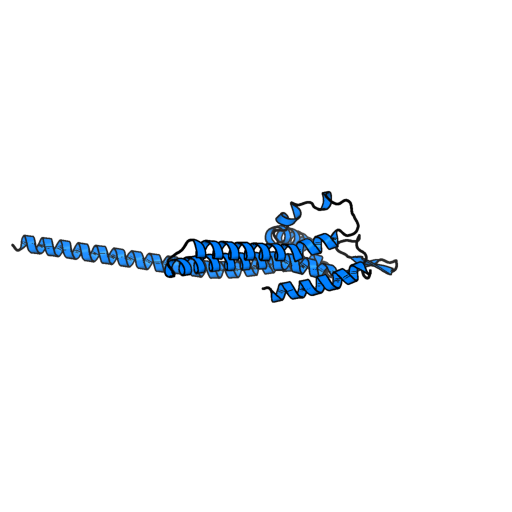
ATOM 863 C CA . ASP A 1 104 ? 22.265 -4.044 -10.350 1.00 64.44 104 ASP A CA 1
ATOM 864 C C . ASP A 1 104 ? 21.383 -3.084 -9.518 1.00 64.44 104 ASP A C 1
ATOM 866 O O . ASP A 1 104 ? 20.661 -3.538 -8.625 1.00 64.44 104 ASP A O 1
ATOM 870 N N . HIS A 1 105 ? 21.336 -1.785 -9.839 1.00 74.62 105 HIS A N 1
ATOM 871 C CA . HIS A 1 105 ? 20.466 -0.827 -9.138 1.00 74.62 105 HIS A CA 1
ATOM 872 C C . HIS A 1 105 ? 18.985 -1.248 -9.174 1.00 74.62 105 HIS A C 1
ATOM 874 O O . HIS A 1 105 ? 18.316 -1.289 -8.136 1.00 74.62 105 HIS A O 1
ATOM 880 N N . PHE A 1 106 ? 18.483 -1.656 -10.344 1.00 80.69 106 PHE A N 1
ATOM 881 C CA . PHE A 1 106 ? 17.095 -2.090 -10.475 1.00 80.69 106 PHE A CA 1
ATOM 882 C C . PHE A 1 106 ? 16.730 -3.303 -9.604 1.00 80.69 106 PHE A C 1
ATOM 884 O O . PHE A 1 106 ? 15.634 -3.344 -9.045 1.00 80.69 106 PHE A O 1
ATOM 891 N N . TYR A 1 107 ? 17.631 -4.275 -9.427 1.00 83.25 107 TYR A N 1
ATOM 892 C CA . TYR A 1 107 ? 17.355 -5.453 -8.596 1.00 83.25 107 TYR A CA 1
ATOM 893 C C . TYR A 1 107 ? 17.178 -5.085 -7.119 1.00 83.25 107 TYR A C 1
ATOM 895 O O . TYR A 1 107 ? 16.291 -5.619 -6.448 1.00 83.25 107 TYR A O 1
ATOM 903 N N . HIS A 1 108 ? 17.970 -4.132 -6.621 1.00 81.56 108 HIS A N 1
ATOM 904 C CA . HIS A 1 108 ? 17.795 -3.587 -5.276 1.00 81.56 108 HIS A CA 1
ATOM 905 C C . HIS A 1 108 ? 16.468 -2.846 -5.133 1.00 81.56 108 HIS A C 1
ATOM 907 O O . HIS A 1 108 ? 15.755 -3.056 -4.151 1.00 81.56 108 HIS A O 1
ATOM 913 N N . VAL A 1 109 ? 16.105 -2.023 -6.119 1.00 79.38 109 VAL A N 1
ATOM 914 C CA . VAL A 1 109 ? 14.818 -1.316 -6.128 1.00 79.38 109 VAL A CA 1
ATOM 915 C C . VAL A 1 109 ? 13.658 -2.310 -6.119 1.00 79.38 109 VAL A C 1
ATOM 917 O O . VAL A 1 109 ? 12.754 -2.171 -5.295 1.00 79.38 109 VAL A O 1
ATOM 920 N N . LEU A 1 110 ? 13.703 -3.344 -6.965 1.00 83.12 110 LEU A N 1
ATOM 921 C CA . LEU A 1 110 ? 12.704 -4.410 -7.000 1.00 83.12 110 LEU A CA 1
ATOM 922 C C . LEU A 1 110 ? 12.569 -5.077 -5.630 1.00 83.12 110 LEU A C 1
ATOM 924 O O . LEU A 1 110 ? 11.459 -5.169 -5.110 1.00 83.12 110 LEU A O 1
ATOM 928 N N . PHE A 1 111 ? 13.682 -5.486 -5.016 1.00 84.31 111 PHE A N 1
ATOM 929 C CA . PHE A 1 111 ? 13.671 -6.156 -3.718 1.00 84.31 111 PHE A CA 1
ATOM 930 C C . PHE A 1 111 ? 13.135 -5.253 -2.602 1.00 84.31 111 PHE A C 1
ATOM 932 O O . PHE A 1 111 ? 12.225 -5.640 -1.878 1.00 84.31 111 PHE A O 1
ATOM 939 N N . VAL A 1 112 ? 13.634 -4.023 -2.467 1.00 81.06 112 VAL A N 1
ATOM 940 C CA . VAL A 1 112 ? 13.199 -3.103 -1.402 1.00 81.06 112 VAL A CA 1
ATOM 941 C C . VAL A 1 112 ? 11.716 -2.763 -1.541 1.00 81.06 112 VAL A C 1
ATOM 943 O O . VAL A 1 112 ? 10.987 -2.749 -0.549 1.00 81.06 112 VAL A O 1
ATOM 946 N N . LYS A 1 113 ? 11.243 -2.537 -2.771 1.00 77.31 113 LYS A N 1
ATOM 947 C CA . LYS A 1 113 ? 9.844 -2.189 -3.044 1.00 77.31 113 LYS A CA 1
ATOM 948 C C . LYS A 1 113 ? 8.884 -3.368 -2.886 1.00 77.31 113 LYS A C 1
ATOM 950 O O . LYS A 1 113 ? 7.694 -3.119 -2.730 1.00 77.31 113 LYS A O 1
ATOM 955 N N . THR A 1 114 ? 9.355 -4.617 -2.912 1.00 84.31 114 THR A N 1
ATOM 956 C CA . THR A 1 114 ? 8.496 -5.814 -2.813 1.00 84.31 114 THR A CA 1
ATOM 957 C C . THR A 1 114 ? 8.689 -6.588 -1.502 1.00 84.31 114 THR A C 1
ATOM 959 O O . THR A 1 114 ? 7.723 -6.841 -0.789 1.00 84.31 114 THR A O 1
ATOM 962 N N . ALA A 1 115 ? 9.921 -6.886 -1.090 1.00 84.94 115 ALA A N 1
ATOM 963 C CA . ALA A 1 115 ? 10.207 -7.533 0.191 1.00 84.94 115 ALA A CA 1
ATOM 964 C C . ALA A 1 115 ? 10.059 -6.588 1.394 1.00 84.94 115 ALA A C 1
ATOM 966 O O . ALA A 1 115 ? 9.614 -7.021 2.456 1.00 84.94 115 ALA A O 1
ATOM 967 N N . GLY A 1 116 ? 10.396 -5.301 1.250 1.00 81.56 116 GLY A N 1
ATOM 968 C CA . GLY A 1 116 ? 10.300 -4.318 2.340 1.00 81.56 116 GLY A CA 1
ATOM 969 C C . GLY A 1 116 ? 8.914 -4.269 3.003 1.00 81.56 116 GLY A C 1
ATOM 970 O O . GLY A 1 116 ? 8.819 -4.413 4.222 1.00 81.56 116 GLY A O 1
ATOM 971 N N . PRO A 1 117 ? 7.822 -4.150 2.230 1.00 83.06 117 PRO A N 1
ATOM 972 C CA . PRO A 1 117 ? 6.458 -4.189 2.757 1.00 83.06 117 PRO A CA 1
ATOM 973 C C . PRO A 1 117 ? 6.119 -5.471 3.523 1.00 83.06 117 PRO A C 1
ATOM 975 O O . PRO A 1 117 ? 5.502 -5.411 4.585 1.00 83.06 117 PRO A O 1
ATOM 978 N N . ILE A 1 118 ? 6.565 -6.625 3.019 1.00 86.38 118 ILE A N 1
ATOM 979 C CA . ILE A 1 118 ? 6.355 -7.932 3.657 1.00 86.38 118 ILE A CA 1
ATOM 980 C C . ILE A 1 118 ? 7.067 -7.974 5.014 1.00 86.38 118 ILE A C 1
ATOM 982 O O . ILE A 1 118 ? 6.489 -8.423 6.003 1.00 86.38 118 ILE A O 1
ATOM 986 N N . ILE A 1 119 ? 8.293 -7.446 5.086 1.00 85.19 119 ILE A N 1
ATOM 987 C CA . ILE A 1 119 ? 9.057 -7.341 6.335 1.00 85.19 119 ILE A CA 1
ATOM 988 C C . ILE A 1 119 ? 8.324 -6.446 7.341 1.00 85.19 119 ILE A C 1
ATOM 990 O O . ILE A 1 119 ? 8.201 -6.818 8.506 1.00 85.19 119 ILE A O 1
ATOM 994 N N . VAL A 1 120 ? 7.787 -5.300 6.911 1.00 84.38 120 VAL A N 1
ATOM 995 C CA . VAL A 1 120 ? 7.020 -4.401 7.793 1.00 84.38 120 VAL A CA 1
ATOM 996 C C . VAL A 1 120 ? 5.771 -5.094 8.345 1.00 84.38 120 VAL A C 1
ATOM 998 O O . VAL A 1 120 ? 5.510 -5.007 9.546 1.00 84.38 120 VAL A O 1
ATOM 1001 N N . VAL A 1 121 ? 5.030 -5.832 7.511 1.00 87.06 121 VAL A N 1
ATOM 1002 C CA . VAL A 1 121 ? 3.863 -6.614 7.958 1.00 87.06 121 VAL A CA 1
ATOM 1003 C C . VAL A 1 121 ? 4.278 -7.712 8.940 1.00 87.06 121 VAL A C 1
ATOM 1005 O O . VAL A 1 121 ? 3.637 -7.872 9.980 1.00 87.06 121 VAL A O 1
ATOM 1008 N N . ALA A 1 122 ? 5.371 -8.428 8.664 1.00 88.75 122 ALA A N 1
ATOM 1009 C CA . ALA A 1 122 ? 5.893 -9.464 9.550 1.00 88.75 122 ALA A CA 1
ATOM 1010 C C . ALA A 1 122 ? 6.309 -8.891 10.917 1.00 88.75 122 ALA A C 1
ATOM 1012 O O . ALA A 1 122 ? 5.914 -9.423 11.955 1.00 88.75 122 ALA A O 1
ATOM 1013 N N . LEU A 1 123 ? 7.029 -7.765 10.937 1.00 88.00 123 LEU A N 1
ATOM 1014 C CA . LEU A 1 123 ? 7.389 -7.055 12.169 1.00 88.00 123 LEU A CA 1
ATOM 1015 C C . LEU A 1 123 ? 6.146 -6.565 12.921 1.00 88.00 123 LEU A C 1
ATOM 1017 O O . LEU A 1 123 ? 6.054 -6.738 14.135 1.00 88.00 123 LEU A O 1
ATOM 1021 N N . GLY A 1 124 ? 5.154 -6.022 12.212 1.00 88.62 124 GLY A N 1
ATOM 1022 C CA . GLY A 1 124 ? 3.873 -5.626 12.792 1.00 88.62 124 GLY A CA 1
ATOM 1023 C C . GLY A 1 124 ? 3.142 -6.798 13.455 1.00 88.62 124 GLY A C 1
ATOM 1024 O O . GLY A 1 124 ? 2.654 -6.662 14.579 1.00 88.62 124 GLY A O 1
ATOM 1025 N N . ALA A 1 125 ? 3.111 -7.962 12.801 1.00 89.75 125 ALA A N 1
ATOM 1026 C CA . ALA A 1 125 ? 2.512 -9.183 13.337 1.00 89.75 125 ALA A CA 1
ATOM 1027 C C . ALA A 1 125 ? 3.258 -9.696 14.580 1.00 89.75 125 ALA A C 1
ATOM 1029 O O . ALA A 1 125 ? 2.621 -10.096 15.558 1.00 89.75 125 ALA A O 1
ATOM 1030 N N . LEU A 1 126 ? 4.593 -9.618 14.588 1.00 92.69 126 LEU A N 1
ATOM 1031 C CA . LEU A 1 126 ? 5.410 -9.934 15.761 1.00 92.69 126 LEU A CA 1
ATOM 1032 C C . LEU A 1 126 ? 5.122 -8.973 16.922 1.00 92.69 126 LEU A C 1
ATOM 1034 O O . LEU A 1 126 ? 4.898 -9.420 18.046 1.00 92.69 126 LEU A O 1
ATOM 1038 N N . CYS A 1 127 ? 5.037 -7.664 16.664 1.00 91.31 127 CYS A N 1
ATOM 1039 C CA . CYS A 1 127 ? 4.654 -6.674 17.674 1.00 91.31 127 CYS A CA 1
ATOM 1040 C C . CYS A 1 127 ? 3.233 -6.908 18.210 1.00 91.31 127 CYS A C 1
ATOM 1042 O O . CYS A 1 127 ? 2.994 -6.751 19.409 1.00 91.31 127 CYS A O 1
ATOM 1044 N N . TYR A 1 128 ? 2.289 -7.303 17.349 1.00 90.12 128 TYR A N 1
ATOM 1045 C CA . TYR A 1 128 ? 0.933 -7.682 17.751 1.00 90.12 128 TYR A CA 1
ATOM 1046 C C . TYR A 1 128 ? 0.942 -8.921 18.655 1.00 90.12 128 TYR A C 1
ATOM 1048 O O . TYR A 1 128 ? 0.317 -8.905 19.717 1.00 90.12 128 TYR A O 1
ATOM 1056 N N . ALA A 1 129 ? 1.684 -9.967 18.281 1.00 92.69 129 ALA A N 1
ATOM 1057 C CA . ALA A 1 129 ? 1.827 -11.181 19.078 1.00 92.69 129 ALA A CA 1
ATOM 1058 C C . ALA A 1 129 ? 2.480 -10.894 20.440 1.00 92.69 129 ALA A C 1
ATOM 1060 O O . ALA A 1 129 ? 1.973 -11.352 21.465 1.00 92.69 129 ALA A O 1
ATOM 1061 N N . ALA A 1 130 ? 3.530 -10.068 20.468 1.00 93.12 130 ALA A N 1
ATOM 1062 C CA . ALA A 1 130 ? 4.182 -9.629 21.696 1.00 93.12 130 ALA A CA 1
ATOM 1063 C C . ALA A 1 130 ? 3.213 -8.846 22.593 1.00 93.12 130 ALA A C 1
ATOM 1065 O O . ALA A 1 130 ? 3.022 -9.216 23.748 1.00 93.12 130 ALA A O 1
ATOM 1066 N N . LYS A 1 131 ? 2.511 -7.831 22.068 1.00 90.56 131 LYS A N 1
ATOM 1067 C CA . LYS A 1 131 ? 1.498 -7.087 22.842 1.00 90.56 131 LYS A CA 1
ATOM 1068 C C . LYS A 1 131 ? 0.387 -7.990 23.366 1.00 90.56 131 LYS A C 1
ATOM 1070 O O . LYS A 1 131 ? -0.042 -7.834 24.504 1.00 90.56 131 LYS A O 1
ATOM 1075 N N . ARG A 1 132 ? -0.069 -8.948 22.559 1.00 89.75 132 ARG A N 1
ATOM 1076 C CA . ARG A 1 132 ? -1.087 -9.923 22.964 1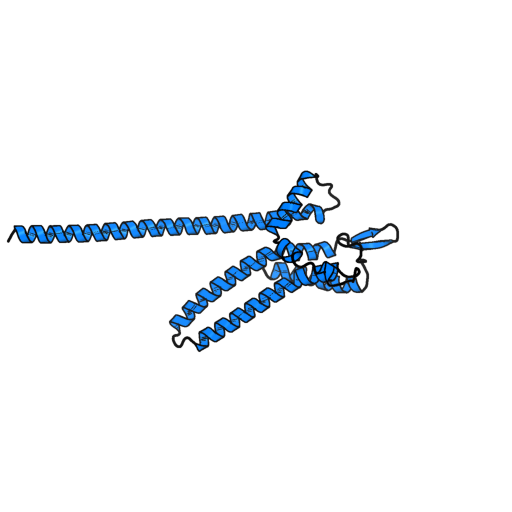.00 89.75 132 ARG A CA 1
ATOM 1077 C C . ARG A 1 132 ? -0.592 -10.816 24.102 1.00 89.75 132 ARG A C 1
ATOM 1079 O O . ARG A 1 132 ? -1.358 -11.096 25.020 1.00 89.75 132 ARG A O 1
ATOM 1086 N N . TYR A 1 133 ? 0.668 -11.242 24.048 1.00 91.56 133 TYR A N 1
ATOM 1087 C CA . TYR A 1 133 ? 1.298 -12.022 25.109 1.00 91.56 133 TYR A CA 1
ATOM 1088 C C . TYR A 1 133 ? 1.437 -11.210 26.403 1.00 91.56 133 TYR A C 1
ATOM 1090 O O . TYR A 1 133 ? 1.039 -11.681 27.464 1.00 91.56 133 TYR A O 1
ATOM 1098 N N . TRP A 1 134 ? 1.898 -9.961 26.304 1.00 90.94 134 TRP A N 1
ATOM 1099 C CA . TRP A 1 134 ? 1.998 -9.039 27.440 1.00 90.94 134 TRP A CA 1
ATOM 1100 C C . TRP A 1 134 ? 0.638 -8.777 28.101 1.00 90.94 134 TRP A C 1
ATOM 1102 O O . TRP A 1 134 ? 0.518 -8.888 29.317 1.00 90.94 134 TRP A O 1
ATOM 1112 N N . LEU A 1 135 ? -0.411 -8.527 27.310 1.00 88.38 135 LEU A N 1
ATOM 1113 C CA . LEU A 1 135 ? -1.773 -8.341 27.827 1.00 88.38 135 LEU A CA 1
ATOM 1114 C C . LEU A 1 135 ? -2.297 -9.586 28.553 1.00 88.38 135 LEU A C 1
ATOM 1116 O O . LEU A 1 135 ? -2.956 -9.463 29.580 1.00 88.38 135 LEU A O 1
ATOM 1120 N N . LYS A 1 136 ? -1.981 -10.788 28.052 1.00 88.06 136 LYS A N 1
ATOM 1121 C CA . LYS A 1 136 ? -2.354 -12.047 28.713 1.00 88.06 136 LYS A CA 1
ATOM 1122 C C . LYS A 1 136 ? -1.669 -12.206 30.074 1.00 88.06 136 LYS A C 1
ATOM 1124 O O . LYS A 1 136 ? -2.243 -12.811 30.969 1.00 88.06 136 LYS A O 1
ATOM 1129 N N . MET A 1 137 ? -0.445 -11.700 30.217 1.00 87.38 137 MET A N 1
ATOM 1130 C CA . MET A 1 137 ? 0.323 -11.795 31.459 1.00 87.38 137 MET A CA 1
ATOM 1131 C C . MET A 1 137 ? -0.126 -10.771 32.513 1.00 87.38 137 MET A C 1
ATOM 1133 O O . MET A 1 137 ? 0.022 -11.028 33.703 1.00 87.38 137 MET A O 1
ATOM 1137 N N . GLN A 1 138 ? -0.670 -9.627 32.088 1.00 86.31 138 GLN A N 1
ATOM 1138 C CA . GLN A 1 138 ? -1.045 -8.522 32.976 1.00 86.31 138 GLN A CA 1
ATOM 1139 C C . GLN A 1 138 ? -2.516 -8.560 33.431 1.00 86.31 138 GLN A C 1
ATOM 1141 O O . GLN A 1 138 ? -2.825 -8.079 34.518 1.00 86.31 138 GLN A O 1
ATOM 1146 N N . CYS A 1 139 ? -3.423 -9.125 32.628 1.00 80.44 139 CYS A N 1
ATOM 1147 C CA . CYS A 1 139 ? -4.846 -9.207 32.963 1.00 80.44 139 CYS A CA 1
ATOM 1148 C C . CYS A 1 139 ? -5.192 -10.557 33.607 1.00 80.44 139 CYS A C 1
ATOM 1150 O O . CYS A 1 139 ? -5.152 -11.593 32.944 1.00 80.44 139 CYS A O 1
ATOM 1152 N N . THR A 1 140 ? -5.597 -10.534 34.879 1.00 76.25 140 THR A N 1
ATOM 1153 C CA . THR A 1 140 ? -6.132 -11.709 35.593 1.00 76.25 140 THR A CA 1
ATOM 1154 C C . THR A 1 140 ? -7.603 -11.975 35.239 1.00 76.25 140 THR A C 1
ATOM 1156 O O . THR A 1 140 ? -8.055 -13.116 35.305 1.00 76.25 140 THR A O 1
ATOM 1159 N N . ASP A 1 141 ? -8.350 -10.938 34.839 1.00 85.50 141 ASP A N 1
ATOM 1160 C CA . ASP A 1 141 ? -9.764 -11.034 34.461 1.00 85.50 141 ASP A CA 1
ATOM 1161 C C . ASP A 1 141 ? -9.939 -11.320 32.955 1.00 85.50 141 ASP A C 1
ATOM 1163 O O . ASP A 1 141 ? -9.431 -10.606 32.081 1.00 85.50 141 ASP A O 1
ATOM 1167 N N . VAL A 1 142 ? -10.705 -12.372 32.650 1.00 85.62 142 VAL A N 1
ATOM 1168 C CA . VAL A 1 142 ? -11.015 -12.834 31.290 1.00 85.62 142 VAL A CA 1
ATOM 1169 C C . VAL A 1 142 ? -11.831 -11.794 30.511 1.00 85.62 142 VAL A C 1
ATOM 1171 O O . VAL A 1 142 ? -11.623 -11.627 29.305 1.00 85.62 142 VAL A O 1
ATOM 1174 N N . ALA A 1 143 ? -12.736 -11.065 31.176 1.00 86.38 143 ALA A N 1
ATOM 1175 C CA . ALA A 1 143 ? -13.600 -10.081 30.523 1.00 86.38 143 ALA A CA 1
ATOM 1176 C C . ALA A 1 143 ? -12.810 -8.848 30.050 1.00 86.38 143 ALA A C 1
ATOM 1178 O O . ALA A 1 143 ? -13.028 -8.338 28.944 1.00 86.38 143 ALA A O 1
ATOM 1179 N N . GLU A 1 144 ? -11.847 -8.398 30.856 1.00 85.38 144 GLU A N 1
ATOM 1180 C CA . GLU A 1 144 ? -10.980 -7.268 30.521 1.00 85.38 144 GLU A CA 1
ATOM 1181 C C . GLU A 1 144 ? -10.005 -7.615 29.385 1.00 85.38 144 GLU A C 1
ATOM 1183 O O . GLU A 1 144 ? -9.800 -6.807 28.467 1.00 85.38 144 GLU A O 1
ATOM 1188 N N . PHE A 1 145 ? -9.467 -8.839 29.386 1.00 86.69 145 PHE A N 1
ATOM 1189 C CA . PHE A 1 145 ? -8.593 -9.335 28.325 1.00 86.69 145 PHE A CA 1
ATOM 1190 C C . PHE A 1 145 ? -9.297 -9.374 26.959 1.00 86.69 145 PHE A C 1
ATOM 1192 O O . PHE A 1 145 ? -8.753 -8.881 25.965 1.00 86.69 145 PHE A O 1
ATOM 1199 N N . GLU A 1 146 ? -10.523 -9.907 26.886 1.00 88.38 146 GLU A N 1
ATOM 1200 C CA . GLU A 1 146 ? -11.268 -9.982 25.621 1.00 88.38 146 GLU A CA 1
ATOM 1201 C C . GLU A 1 146 ? -11.614 -8.592 25.062 1.00 88.38 146 GLU A C 1
ATOM 1203 O O . GLU A 1 146 ? -11.546 -8.383 23.845 1.00 88.38 146 GLU A O 1
ATOM 1208 N N . ARG A 1 147 ? -11.901 -7.605 25.924 1.00 87.62 147 ARG A N 1
ATOM 1209 C CA . ARG A 1 147 ? -12.134 -6.218 25.487 1.00 87.62 147 ARG A CA 1
ATOM 1210 C C . ARG A 1 147 ? -10.881 -5.611 24.850 1.00 87.62 147 ARG A C 1
ATOM 1212 O O . ARG A 1 147 ? -10.951 -5.100 23.730 1.00 87.6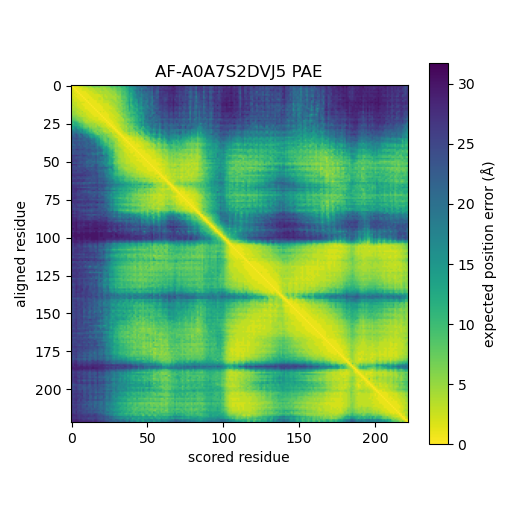2 147 ARG A O 1
ATOM 1219 N N . HIS A 1 148 ? -9.730 -5.704 25.516 1.00 86.75 148 HIS A N 1
ATOM 1220 C CA . HIS A 1 148 ? -8.467 -5.165 25.000 1.00 86.75 148 HIS A CA 1
ATOM 1221 C C . HIS A 1 148 ? -8.005 -5.880 23.729 1.00 86.75 148 HIS A C 1
ATOM 1223 O O . HIS A 1 148 ? -7.539 -5.234 22.788 1.00 86.75 148 HIS A O 1
ATOM 1229 N N . LYS A 1 149 ? -8.195 -7.202 23.654 1.00 89.38 149 LYS A N 1
ATOM 1230 C CA . LYS A 1 149 ? -7.898 -8.008 22.467 1.00 89.38 149 LYS A CA 1
ATOM 1231 C C . LYS A 1 149 ? -8.715 -7.565 21.254 1.00 89.38 149 LYS A C 1
ATOM 1233 O O . LYS A 1 149 ? -8.133 -7.422 20.180 1.00 89.38 149 LYS A O 1
ATOM 1238 N N . LYS A 1 150 ? -10.023 -7.315 21.408 1.00 89.44 150 LYS A N 1
ATOM 1239 C CA . LYS A 1 150 ? -10.877 -6.812 20.314 1.00 89.44 150 LYS A CA 1
ATOM 1240 C C . LYS A 1 150 ? -10.415 -5.443 19.820 1.00 89.44 150 LYS A C 1
ATOM 1242 O O . LYS A 1 150 ? -10.278 -5.252 18.615 1.00 89.44 150 LYS A O 1
ATOM 1247 N N . ILE A 1 151 ? -10.106 -4.523 20.737 1.00 88.56 151 ILE A N 1
ATOM 1248 C CA . ILE A 1 151 ? -9.616 -3.180 20.388 1.00 88.56 151 ILE A CA 1
ATOM 1249 C C . ILE A 1 151 ? -8.262 -3.262 19.667 1.00 88.56 151 ILE A C 1
ATOM 1251 O O . ILE A 1 151 ? -8.078 -2.626 18.629 1.00 88.56 151 ILE A O 1
ATOM 1255 N N . LEU A 1 152 ? -7.319 -4.057 20.184 1.00 89.31 152 LEU A N 1
ATOM 1256 C CA . LEU A 1 152 ? -5.999 -4.234 19.577 1.00 89.31 152 LEU A CA 1
ATOM 1257 C C . LEU A 1 152 ? -6.100 -4.876 18.189 1.00 89.31 152 LEU A C 1
ATOM 1259 O O . LEU A 1 152 ? -5.435 -4.424 17.262 1.00 89.31 152 LEU A O 1
ATOM 1263 N N . HIS A 1 153 ? -6.936 -5.906 18.044 1.00 90.31 153 HIS A N 1
ATOM 1264 C CA . HIS A 1 153 ? -7.161 -6.577 16.768 1.00 90.31 153 HIS A CA 1
ATOM 1265 C C . HIS A 1 153 ? -7.788 -5.634 15.737 1.00 90.31 153 HIS A C 1
ATOM 1267 O O . HIS A 1 153 ? -7.293 -5.567 14.619 1.00 90.31 153 HIS A O 1
ATOM 1273 N N . GLY A 1 154 ? -8.804 -4.854 16.122 1.00 87.25 154 GLY A N 1
ATOM 1274 C CA . GLY A 1 154 ? -9.424 -3.865 15.237 1.00 87.25 154 GLY A CA 1
ATOM 1275 C C . GLY A 1 154 ? -8.422 -2.823 14.739 1.00 87.25 154 GLY A C 1
ATOM 1276 O O . GLY A 1 154 ? -8.298 -2.620 13.535 1.00 87.25 154 GLY A O 1
ATOM 1277 N N . LYS A 1 155 ? -7.628 -2.236 15.647 1.00 86.94 155 LYS A N 1
ATOM 1278 C CA . LYS A 1 155 ? -6.589 -1.257 15.281 1.00 86.94 155 LYS A CA 1
ATOM 1279 C C . LYS A 1 155 ? -5.497 -1.857 14.394 1.00 86.94 155 LYS A C 1
ATOM 1281 O O . LYS A 1 155 ? -5.047 -1.203 13.459 1.00 86.94 155 LYS A O 1
ATOM 1286 N N . PHE A 1 156 ? -5.058 -3.082 14.687 1.00 89.19 156 PHE A N 1
ATOM 1287 C CA . PHE A 1 156 ? -4.042 -3.766 13.889 1.00 89.19 156 PHE A CA 1
ATOM 1288 C C . PHE A 1 156 ? -4.556 -4.098 12.485 1.00 89.19 156 PHE A C 1
ATOM 1290 O O . PHE A 1 156 ? -3.866 -3.814 11.513 1.00 89.19 156 PHE A O 1
ATOM 1297 N N . MET A 1 157 ? -5.773 -4.637 12.375 1.00 86.62 157 MET A N 1
ATOM 1298 C CA . MET A 1 157 ? -6.385 -4.954 11.084 1.00 86.62 157 MET A CA 1
ATOM 1299 C C . MET A 1 157 ? -6.639 -3.699 10.254 1.00 86.62 157 MET A C 1
ATOM 1301 O O . MET A 1 157 ? -6.339 -3.692 9.065 1.00 86.62 157 MET A O 1
ATOM 1305 N N . GLU A 1 158 ? -7.117 -2.613 10.868 1.00 84.06 158 GLU A N 1
ATOM 1306 C CA . GLU A 1 158 ? -7.274 -1.339 10.164 1.00 84.06 158 GLU A CA 1
ATOM 1307 C C . GLU A 1 158 ? -5.929 -0.817 9.640 1.00 84.06 158 GLU A C 1
ATOM 1309 O O . GLU A 1 158 ? -5.825 -0.466 8.464 1.00 84.06 158 GLU A O 1
ATOM 1314 N N . ALA A 1 159 ? -4.890 -0.807 10.480 1.00 81.75 159 ALA A N 1
ATOM 1315 C CA . ALA A 1 159 ? -3.560 -0.354 10.083 1.00 81.75 159 ALA A CA 1
ATOM 1316 C C . ALA A 1 159 ? -2.955 -1.229 8.973 1.00 81.75 159 ALA A C 1
ATOM 1318 O O . ALA A 1 159 ? -2.409 -0.693 8.010 1.00 81.75 159 ALA A O 1
ATOM 1319 N N . LEU A 1 160 ? -3.087 -2.556 9.077 1.00 85.62 160 LEU A N 1
ATOM 1320 C CA . LEU A 1 160 ? -2.607 -3.510 8.078 1.00 85.62 160 LEU A CA 1
ATOM 1321 C C . LEU A 1 160 ? -3.315 -3.304 6.740 1.00 85.62 160 LEU A C 1
ATOM 1323 O O . LEU A 1 160 ? -2.651 -3.187 5.718 1.00 85.62 160 LEU A O 1
ATOM 1327 N N . LEU A 1 161 ? -4.643 -3.176 6.745 1.00 82.88 161 LEU A N 1
ATOM 1328 C CA . LEU A 1 161 ? -5.405 -2.912 5.529 1.00 82.88 161 LEU A CA 1
ATOM 1329 C C . LEU A 1 161 ? -4.995 -1.575 4.904 1.00 82.88 161 LEU A C 1
ATOM 1331 O O . LEU A 1 161 ? -4.734 -1.515 3.709 1.00 82.88 161 LEU A O 1
ATOM 1335 N N . VAL A 1 162 ? -4.897 -0.491 5.675 1.00 78.31 162 VAL A N 1
ATOM 1336 C CA . VAL A 1 162 ? -4.456 0.803 5.124 1.00 78.31 162 VAL A CA 1
ATOM 1337 C C . VAL A 1 162 ? -3.051 0.695 4.527 1.00 78.31 162 VAL A C 1
ATOM 1339 O O . VAL A 1 162 ? -2.836 1.150 3.405 1.00 78.31 162 VAL A O 1
ATOM 1342 N N . PHE A 1 163 ? -2.122 0.050 5.233 1.00 80.56 163 PHE A N 1
ATOM 1343 C CA . PHE A 1 163 ? -0.748 -0.130 4.775 1.00 80.56 163 PHE A CA 1
ATOM 1344 C C . PHE A 1 163 ? -0.669 -0.934 3.474 1.00 80.56 163 PHE A C 1
ATOM 1346 O O . PHE A 1 163 ? -0.086 -0.459 2.500 1.00 80.56 163 PHE A O 1
ATOM 1353 N N . THR A 1 164 ? -1.296 -2.111 3.415 1.00 79.31 164 THR A N 1
ATOM 1354 C CA . THR A 1 164 ? -1.240 -2.969 2.226 1.00 79.31 164 THR A CA 1
ATOM 1355 C C . THR A 1 164 ? -1.828 -2.266 1.005 1.00 79.31 164 THR A C 1
ATOM 1357 O O . THR A 1 164 ? -1.247 -2.337 -0.072 1.00 79.31 164 THR A O 1
ATOM 1360 N N . TYR A 1 165 ? -2.910 -1.498 1.164 1.00 76.31 165 TYR A N 1
ATOM 1361 C CA . TYR A 1 165 ? -3.490 -0.734 0.054 1.00 76.31 165 TYR A CA 1
ATOM 1362 C C . TYR A 1 165 ? -2.572 0.366 -0.481 1.00 76.31 165 TYR A C 1
ATOM 1364 O O . TYR A 1 165 ? -2.500 0.559 -1.691 1.00 76.31 165 TYR A O 1
ATOM 1372 N N . VAL A 1 166 ? -1.870 1.083 0.399 1.00 74.62 166 VAL A N 1
ATOM 1373 C CA . VAL A 1 166 ? -0.925 2.132 -0.017 1.00 74.62 166 VAL A CA 1
ATOM 1374 C C . VAL A 1 166 ? 0.245 1.537 -0.799 1.00 74.62 166 VAL A C 1
ATOM 1376 O O . VAL A 1 166 ? 0.751 2.150 -1.736 1.00 74.62 166 VAL A O 1
ATOM 1379 N N . VAL A 1 167 ? 0.672 0.339 -0.415 1.00 77.50 167 VAL A N 1
ATOM 1380 C CA . VAL A 1 167 ? 1.885 -0.284 -0.939 1.00 77.50 167 VAL A CA 1
ATOM 1381 C C . VAL A 1 167 ? 1.622 -1.184 -2.150 1.00 77.50 167 VAL A C 1
ATOM 1383 O O . VAL A 1 167 ? 2.507 -1.380 -2.981 1.00 77.50 167 VAL A O 1
ATOM 1386 N N . PHE A 1 168 ? 0.392 -1.667 -2.307 1.00 78.44 168 PHE A N 1
ATOM 1387 C CA . PHE A 1 168 ? -0.005 -2.558 -3.392 1.00 78.44 168 PHE A CA 1
ATOM 1388 C C . PHE A 1 168 ? 0.381 -2.038 -4.777 1.00 78.44 168 PHE A C 1
ATOM 1390 O O . PHE A 1 168 ? 1.039 -2.742 -5.548 1.00 78.44 168 PHE A O 1
ATOM 1397 N N . VAL A 1 169 ? -0.009 -0.799 -5.091 1.00 76.88 169 VAL A N 1
ATOM 1398 C CA . VAL A 1 169 ? 0.248 -0.207 -6.405 1.00 76.88 169 VAL A CA 1
ATOM 1399 C C . VAL A 1 169 ? 1.748 -0.037 -6.658 1.00 76.88 169 VAL A C 1
ATOM 1401 O O . VAL A 1 169 ? 2.227 -0.605 -7.638 1.00 76.88 169 VAL A O 1
ATOM 1404 N N . PRO A 1 170 ? 2.543 0.654 -5.814 1.00 74.69 170 PRO A N 1
ATOM 1405 C CA . PRO A 1 170 ? 3.967 0.828 -6.092 1.00 74.69 170 PRO A CA 1
ATOM 1406 C C . PRO A 1 170 ? 4.739 -0.499 -6.177 1.00 74.69 170 PRO A C 1
ATOM 1408 O O . PRO A 1 170 ? 5.611 -0.618 -7.038 1.00 74.69 170 PRO A O 1
ATOM 1411 N N . SER A 1 171 ? 4.419 -1.505 -5.355 1.00 80.56 171 SER A N 1
ATOM 1412 C CA . SER A 1 171 ? 5.070 -2.822 -5.423 1.00 80.56 171 SER A CA 1
ATOM 1413 C C . SER A 1 171 ? 4.731 -3.573 -6.714 1.00 80.56 171 SER A C 1
ATOM 1415 O O . SER A 1 171 ? 5.634 -4.065 -7.393 1.00 80.56 171 SER A O 1
ATOM 1417 N N . SER A 1 172 ? 3.450 -3.605 -7.096 1.00 82.31 172 SER A N 1
ATOM 1418 C CA . SER A 1 172 ? 2.994 -4.268 -8.327 1.00 82.31 172 SER A CA 1
ATOM 1419 C C . SER A 1 172 ? 3.579 -3.603 -9.570 1.00 82.31 172 SER A C 1
ATOM 1421 O O . SER A 1 172 ? 4.039 -4.273 -10.489 1.00 82.31 172 SER A O 1
ATOM 1423 N N . MET A 1 173 ? 3.631 -2.271 -9.579 1.00 78.94 173 MET A N 1
ATOM 1424 C CA . MET A 1 173 ? 4.171 -1.485 -10.686 1.00 78.94 173 MET A CA 1
ATOM 1425 C C . MET A 1 173 ? 5.649 -1.772 -10.955 1.00 78.94 173 MET A C 1
ATOM 1427 O O . MET A 1 173 ? 6.040 -1.940 -12.108 1.00 78.94 173 MET A O 1
ATOM 1431 N N . VAL A 1 174 ? 6.469 -1.856 -9.903 1.00 80.38 174 VAL A N 1
ATOM 1432 C CA . VAL A 1 174 ? 7.897 -2.186 -10.037 1.00 80.38 174 VAL A CA 1
ATOM 1433 C C . VAL A 1 174 ? 8.079 -3.633 -10.500 1.00 80.38 174 VAL A C 1
ATOM 1435 O O . VAL A 1 174 ? 8.934 -3.899 -11.343 1.00 80.38 174 VAL A O 1
ATOM 1438 N N . ALA A 1 175 ? 7.240 -4.556 -10.020 1.00 86.00 175 ALA A N 1
ATOM 1439 C CA . ALA A 1 175 ? 7.258 -5.940 -10.479 1.00 86.00 175 ALA A CA 1
ATOM 1440 C C . ALA A 1 175 ? 6.881 -6.064 -11.966 1.00 86.00 175 ALA A C 1
ATOM 1442 O O . ALA A 1 175 ? 7.547 -6.784 -12.702 1.00 86.00 175 ALA A O 1
ATOM 1443 N N . PHE A 1 176 ? 5.882 -5.319 -12.449 1.00 84.06 176 PHE A N 1
ATOM 1444 C CA . PHE A 1 176 ? 5.543 -5.290 -13.876 1.00 84.06 176 PHE A CA 1
ATOM 1445 C C . PHE A 1 176 ? 6.606 -4.589 -14.732 1.00 84.06 176 PHE A C 1
ATOM 1447 O O . PHE A 1 176 ? 6.852 -5.007 -15.863 1.00 84.06 176 PHE A O 1
ATOM 1454 N N . ALA A 1 177 ? 7.274 -3.559 -14.203 1.00 82.81 177 ALA A N 1
ATOM 1455 C CA . ALA A 1 177 ? 8.355 -2.872 -14.908 1.00 82.81 177 ALA A CA 1
ATOM 1456 C C . ALA A 1 177 ? 9.532 -3.808 -15.244 1.00 82.81 177 ALA A C 1
ATOM 1458 O O . ALA A 1 177 ? 10.196 -3.590 -16.255 1.00 82.81 177 ALA A O 1
ATOM 1459 N N . PHE A 1 178 ? 9.742 -4.876 -14.461 1.00 86.31 178 PHE A N 1
ATOM 1460 C CA . PHE A 1 178 ? 10.764 -5.904 -14.705 1.00 86.31 178 PHE A CA 1
ATOM 1461 C C . PHE A 1 178 ? 10.640 -6.579 -16.085 1.00 86.31 178 PHE A C 1
ATOM 1463 O O . PHE A 1 178 ? 11.640 -6.994 -16.667 1.00 86.31 178 PHE A O 1
ATOM 1470 N N . PHE A 1 179 ? 9.426 -6.680 -16.630 1.00 87.00 179 PHE A N 1
ATOM 1471 C CA . PHE A 1 179 ? 9.167 -7.369 -17.899 1.00 87.00 179 PHE A CA 1
ATOM 1472 C C . PHE A 1 179 ? 9.364 -6.472 -19.130 1.00 87.00 179 PHE A C 1
ATOM 1474 O O . PHE A 1 179 ? 9.285 -6.951 -20.261 1.00 87.00 179 PHE A O 1
ATOM 1481 N N . ASN A 1 180 ? 9.610 -5.172 -18.938 1.00 86.12 180 ASN A N 1
ATOM 1482 C CA . ASN A 1 180 ? 9.695 -4.204 -20.026 1.00 86.12 180 ASN A CA 1
ATOM 1483 C C . ASN A 1 180 ? 11.145 -4.033 -20.512 1.00 86.12 180 ASN A C 1
ATOM 1485 O O . ASN A 1 180 ? 11.884 -3.169 -20.030 1.00 86.12 180 ASN A O 1
ATOM 1489 N N . CYS A 1 181 ? 11.545 -4.873 -21.467 1.00 86.75 181 CYS A N 1
ATOM 1490 C CA . CYS A 1 181 ? 12.864 -4.832 -22.099 1.00 86.75 181 CYS A CA 1
ATOM 1491 C C . CYS A 1 181 ? 12.809 -4.147 -23.469 1.00 86.75 181 CYS A C 1
ATOM 1493 O O . CYS A 1 181 ? 11.940 -4.452 -24.287 1.00 86.75 181 CYS A O 1
ATOM 1495 N N . ASP A 1 182 ? 13.781 -3.279 -23.736 1.00 86.50 182 ASP A N 1
ATOM 1496 C CA . ASP A 1 182 ? 13.985 -2.633 -25.028 1.00 86.50 182 ASP A CA 1
ATOM 1497 C C . ASP A 1 182 ? 15.143 -3.298 -25.785 1.00 86.50 182 ASP A C 1
ATOM 1499 O O . ASP A 1 182 ? 16.162 -3.664 -25.191 1.00 86.50 182 ASP A O 1
ATOM 1503 N N . LYS A 1 183 ? 14.985 -3.489 -27.097 1.00 84.50 183 LYS A N 1
ATOM 1504 C CA . LYS A 1 183 ? 16.004 -4.132 -27.941 1.00 84.50 183 LYS A CA 1
ATOM 1505 C C . LYS A 1 183 ? 16.872 -3.062 -28.580 1.00 84.50 183 LYS A C 1
ATOM 1507 O O . LYS A 1 183 ? 16.377 -2.243 -29.351 1.00 84.50 183 LYS A O 1
ATOM 1512 N N . LEU A 1 184 ? 18.172 -3.110 -28.315 1.00 81.94 184 LEU A N 1
ATOM 1513 C CA . LEU A 1 184 ? 19.130 -2.258 -29.004 1.00 81.94 184 LEU A CA 1
ATOM 1514 C C . LEU A 1 184 ? 19.561 -2.918 -30.323 1.00 81.94 184 LEU A C 1
ATOM 1516 O O . LEU A 1 184 ? 19.526 -4.142 -30.467 1.00 81.94 184 LEU A O 1
ATOM 1520 N N . SER A 1 185 ? 19.994 -2.109 -31.293 1.00 73.69 185 SER A N 1
ATOM 1521 C CA . SER A 1 185 ? 20.406 -2.541 -32.644 1.00 73.69 185 SER A CA 1
ATOM 1522 C C . SER A 1 185 ? 21.475 -3.642 -32.665 1.00 73.69 185 SER A C 1
ATOM 1524 O O . SER A 1 185 ? 21.635 -4.328 -33.668 1.00 73.69 185 SER A O 1
ATOM 1526 N N . ASN A 1 186 ? 22.183 -3.833 -31.552 1.00 74.06 186 ASN A N 1
ATOM 1527 C CA . ASN A 1 186 ? 23.294 -4.768 -31.400 1.00 74.06 186 ASN A CA 1
ATOM 1528 C C . ASN A 1 186 ? 22.862 -6.139 -30.847 1.00 74.06 186 ASN A C 1
ATOM 1530 O O . ASN A 1 186 ? 23.676 -6.838 -30.251 1.00 74.06 186 ASN A O 1
ATOM 1534 N N . SER A 1 187 ? 21.596 -6.534 -31.029 1.00 76.62 187 SER A N 1
ATOM 1535 C CA . SER A 1 187 ? 20.990 -7.805 -30.577 1.00 76.62 187 SER A CA 1
ATOM 1536 C C . SER A 1 187 ? 20.865 -8.015 -29.059 1.00 76.62 187 SER A C 1
ATOM 1538 O O . SER A 1 187 ? 20.186 -8.950 -28.638 1.00 76.62 187 SER A O 1
ATOM 1540 N N . SER A 1 188 ? 21.425 -7.125 -28.236 1.00 82.69 188 SER A N 1
ATOM 1541 C CA . SER A 1 188 ? 21.230 -7.110 -26.786 1.00 82.69 188 SER A CA 1
ATOM 1542 C C . SER A 1 188 ? 19.940 -6.382 -26.394 1.00 82.69 188 SER A C 1
ATOM 1544 O O . SER A 1 188 ? 19.551 -5.370 -26.987 1.00 82.69 188 SER A O 1
ATOM 1546 N N . ALA A 1 189 ? 19.254 -6.921 -25.387 1.00 85.00 189 ALA A N 1
ATOM 1547 C CA . ALA A 1 189 ? 18.054 -6.330 -24.809 1.00 85.00 189 ALA A CA 1
ATOM 1548 C C . ALA A 1 189 ? 18.368 -5.807 -23.407 1.00 85.00 189 ALA A C 1
ATOM 1550 O O . ALA A 1 189 ? 18.965 -6.520 -22.604 1.00 85.00 189 ALA A O 1
ATOM 1551 N N . TYR A 1 190 ? 17.937 -4.589 -23.099 1.00 86.12 190 TYR A N 1
ATOM 1552 C CA . TYR A 1 190 ? 18.149 -3.955 -21.799 1.00 86.12 190 TYR A CA 1
ATOM 1553 C C . TYR A 1 190 ? 16.823 -3.575 -21.171 1.00 86.12 190 TYR A C 1
ATOM 1555 O O . TYR A 1 190 ? 15.825 -3.367 -21.860 1.00 86.12 190 TYR A O 1
ATOM 1563 N N . LEU A 1 191 ? 16.802 -3.474 -19.851 1.00 83.88 191 LEU A N 1
ATOM 1564 C C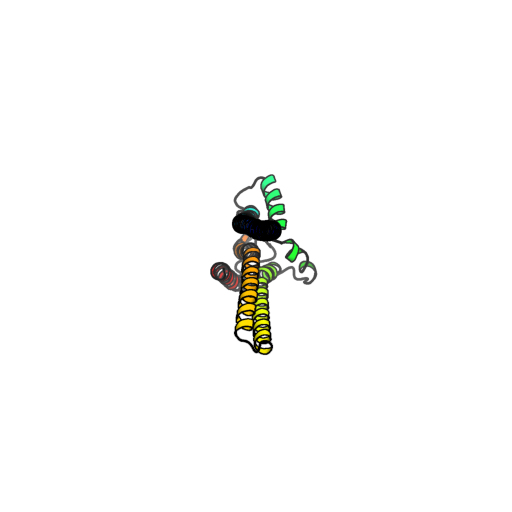A . LEU A 1 191 ? 15.611 -3.060 -19.142 1.00 83.88 191 LEU A CA 1
ATOM 1565 C C . LEU A 1 191 ? 15.335 -1.573 -19.400 1.00 83.88 191 LEU A C 1
ATOM 1567 O O . LEU A 1 191 ? 16.199 -0.722 -19.218 1.00 83.88 191 LEU A O 1
ATOM 1571 N N . ARG A 1 192 ? 14.106 -1.233 -19.792 1.00 78.38 192 ARG A N 1
ATOM 1572 C CA . ARG A 1 192 ? 13.775 0.131 -20.226 1.00 78.38 192 ARG A CA 1
ATOM 1573 C C . ARG A 1 192 ? 13.869 1.173 -19.110 1.00 78.38 192 ARG A C 1
ATOM 1575 O O . ARG A 1 192 ? 14.197 2.330 -19.363 1.00 78.38 192 ARG A O 1
ATOM 1582 N N . ILE A 1 193 ? 13.524 0.775 -17.888 1.00 76.12 193 ILE A N 1
ATOM 1583 C CA . ILE A 1 193 ? 13.576 1.655 -16.713 1.00 76.12 193 ILE A CA 1
ATOM 1584 C C . ILE A 1 193 ? 15.011 1.851 -16.204 1.00 76.12 193 ILE A C 1
ATOM 1586 O O . ILE A 1 193 ? 15.283 2.844 -15.537 1.00 76.12 193 ILE A O 1
ATOM 1590 N N . ASP A 1 194 ? 15.922 0.936 -16.543 1.00 78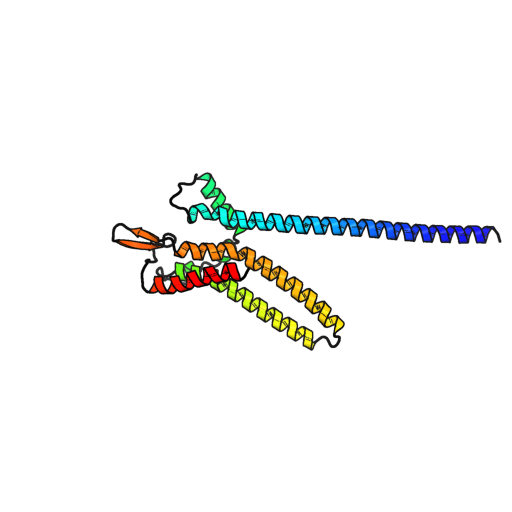.50 194 ASP A N 1
ATOM 1591 C CA . ASP A 1 194 ? 17.330 0.986 -16.163 1.00 78.50 194 ASP A CA 1
ATOM 1592 C C . ASP A 1 194 ? 18.194 0.269 -17.215 1.00 78.50 194 ASP A C 1
ATOM 1594 O O . ASP A 1 194 ? 18.414 -0.945 -17.154 1.00 78.50 194 ASP A O 1
ATOM 1598 N N . TYR A 1 195 ? 18.714 1.043 -18.173 1.00 81.06 195 TYR A N 1
ATOM 1599 C CA . TYR A 1 195 ? 19.550 0.537 -19.268 1.00 81.06 195 TYR A CA 1
ATOM 1600 C C . TYR A 1 195 ? 20.895 -0.049 -18.808 1.00 81.06 195 TYR A C 1
ATOM 1602 O O . TYR A 1 195 ? 21.645 -0.570 -19.631 1.00 81.06 195 TYR A O 1
ATOM 1610 N N . SER A 1 196 ? 21.222 0.008 -17.513 1.00 80.88 196 SER A N 1
ATOM 1611 C CA . SER A 1 196 ? 22.379 -0.706 -16.966 1.00 80.88 196 SER A CA 1
ATOM 1612 C C . SER A 1 196 ? 22.150 -2.216 -16.823 1.00 80.88 196 SER A C 1
ATOM 1614 O O . SER A 1 196 ? 23.115 -2.975 -16.706 1.00 80.88 196 SER A O 1
ATOM 1616 N N . THR A 1 197 ? 20.888 -2.660 -16.840 1.00 82.56 197 THR A N 1
ATOM 1617 C CA . THR A 1 197 ? 20.503 -4.057 -16.614 1.00 82.56 197 THR A CA 1
ATOM 1618 C C . THR A 1 197 ? 20.192 -4.761 -17.935 1.00 82.56 197 THR A C 1
ATOM 1620 O O . THR A 1 197 ? 19.257 -4.395 -18.644 1.00 82.56 197 THR A O 1
ATOM 1623 N N . GLU A 1 198 ? 20.959 -5.804 -18.260 1.00 85.75 198 GLU A N 1
ATOM 1624 C CA . GLU A 1 198 ? 20.763 -6.630 -19.459 1.00 85.75 198 GLU A CA 1
ATOM 1625 C C . GLU A 1 198 ? 19.714 -7.733 -19.225 1.00 85.75 198 GLU A C 1
ATOM 1627 O O . GLU A 1 198 ? 19.790 -8.510 -18.263 1.00 85.75 198 GLU A O 1
ATOM 1632 N N . CYS A 1 199 ? 18.733 -7.808 -20.126 1.00 87.06 199 CYS A N 1
ATOM 1633 C CA . CYS A 1 199 ? 17.671 -8.808 -20.125 1.00 87.06 199 CYS A CA 1
ATOM 1634 C C . CYS A 1 199 ? 18.158 -10.158 -20.675 1.00 87.06 199 CYS A C 1
ATOM 1636 O O . CYS A 1 199 ? 19.107 -10.225 -21.449 1.00 87.06 199 CYS A O 1
ATOM 1638 N N . TYR A 1 200 ? 17.473 -11.245 -20.302 1.00 88.44 200 TYR A N 1
ATOM 1639 C CA . TYR A 1 200 ? 17.771 -12.623 -20.743 1.00 88.44 200 TYR A CA 1
ATOM 1640 C C . TYR A 1 200 ? 19.138 -13.179 -20.308 1.00 88.44 200 TYR A C 1
ATOM 1642 O O . TYR A 1 200 ? 19.600 -14.195 -20.822 1.00 88.44 200 TYR A O 1
ATOM 1650 N N . THR A 1 201 ? 19.771 -12.560 -19.315 1.00 87.38 201 THR A N 1
ATOM 1651 C CA . THR A 1 201 ? 20.960 -13.106 -18.653 1.00 87.38 201 THR A CA 1
ATOM 1652 C C . THR A 1 201 ? 20.573 -14.151 -17.592 1.00 87.38 201 THR A C 1
ATOM 1654 O O . THR A 1 201 ? 19.432 -14.198 -17.118 1.00 87.38 201 THR A O 1
ATOM 1657 N N . ASN A 1 202 ? 21.527 -14.982 -17.146 1.00 88.31 202 ASN A N 1
ATOM 1658 C CA . ASN A 1 202 ? 21.288 -15.935 -16.046 1.00 88.31 202 ASN A CA 1
ATOM 1659 C C . ASN A 1 202 ? 20.782 -15.235 -14.773 1.00 88.31 202 ASN A C 1
ATOM 1661 O O . ASN A 1 202 ? 19.893 -15.743 -14.092 1.00 88.31 202 ASN A O 1
ATOM 1665 N N . ARG A 1 203 ? 21.310 -14.040 -14.474 1.00 86.56 203 ARG A N 1
ATOM 1666 C CA . ARG A 1 203 ? 20.866 -13.226 -13.335 1.00 86.56 203 ARG A CA 1
ATOM 1667 C C . ARG A 1 203 ? 19.423 -12.758 -13.518 1.00 86.56 203 ARG A C 1
ATOM 1669 O O . ARG A 1 203 ? 18.618 -12.942 -12.612 1.00 86.56 203 ARG A O 1
ATOM 1676 N N . TRP A 1 204 ? 19.079 -12.239 -14.696 1.00 88.00 204 TRP A N 1
ATOM 1677 C CA . TRP A 1 204 ? 17.709 -11.833 -15.012 1.00 88.00 204 TRP A CA 1
ATOM 1678 C C . TRP A 1 204 ? 16.717 -12.993 -14.836 1.00 88.00 204 TRP A C 1
ATOM 1680 O O . TRP A 1 204 ? 15.663 -12.813 -14.240 1.00 88.00 204 TRP A O 1
ATOM 1690 N N . THR A 1 205 ? 17.082 -14.211 -15.244 1.00 88.06 205 THR A N 1
ATOM 1691 C CA . THR A 1 205 ? 16.215 -15.398 -15.111 1.00 88.06 205 THR A CA 1
ATOM 1692 C C . THR A 1 205 ? 15.928 -15.770 -13.649 1.00 88.06 205 THR A C 1
ATOM 1694 O O . THR A 1 205 ? 14.812 -16.166 -13.318 1.00 88.06 205 THR A O 1
ATOM 1697 N N . LEU A 1 206 ? 16.892 -15.594 -12.741 1.00 89.75 206 LEU A N 1
ATOM 1698 C CA . LEU A 1 206 ? 16.659 -15.789 -11.304 1.00 89.75 206 LEU A CA 1
ATOM 1699 C C . LEU A 1 206 ? 15.675 -14.751 -10.745 1.00 89.75 206 LEU A C 1
ATOM 1701 O O . LEU A 1 206 ? 14.739 -15.096 -10.022 1.00 89.75 206 LEU A O 1
ATOM 1705 N N . TYR A 1 207 ? 15.854 -13.482 -11.114 1.00 89.62 207 TYR A N 1
ATOM 1706 C CA . TYR A 1 207 ? 14.958 -12.410 -10.681 1.00 89.62 207 TYR A CA 1
ATOM 1707 C C . TYR A 1 207 ? 13.589 -12.449 -11.366 1.00 89.62 207 TYR A C 1
ATOM 1709 O O . TYR A 1 207 ? 12.623 -11.959 -10.790 1.00 89.62 207 TYR A O 1
ATOM 1717 N N . LEU A 1 208 ? 13.471 -13.087 -12.532 1.00 90.44 208 LEU A N 1
ATOM 1718 C CA . LEU A 1 208 ? 12.194 -13.376 -13.179 1.00 90.44 208 LEU A CA 1
ATOM 1719 C C . LEU A 1 208 ? 11.330 -14.272 -12.287 1.00 90.44 208 LEU A C 1
ATOM 1721 O O . LEU A 1 208 ? 10.169 -13.953 -12.045 1.00 90.44 208 LEU A O 1
ATOM 1725 N N . ILE A 1 209 ? 11.902 -15.356 -11.751 1.00 91.31 209 ILE A N 1
ATOM 1726 C CA . ILE A 1 209 ? 11.195 -16.259 -10.828 1.00 91.31 209 ILE A CA 1
ATOM 1727 C C . ILE A 1 209 ? 10.729 -15.480 -9.592 1.00 91.31 209 ILE A C 1
ATOM 1729 O O . ILE A 1 209 ? 9.576 -15.599 -9.177 1.00 91.31 209 ILE A O 1
ATOM 1733 N N . TYR A 1 210 ? 11.604 -14.635 -9.039 1.00 91.12 210 TYR A N 1
ATOM 1734 C CA . TYR A 1 210 ? 11.269 -13.771 -7.909 1.00 91.12 210 TYR A CA 1
ATOM 1735 C C . TYR A 1 210 ? 10.136 -12.781 -8.233 1.00 91.12 210 TYR A C 1
ATOM 1737 O O . TYR A 1 210 ? 9.178 -12.675 -7.469 1.00 91.12 210 TYR A O 1
ATOM 1745 N N . ALA A 1 211 ? 10.210 -12.082 -9.368 1.00 88.38 211 ALA A N 1
ATOM 1746 C CA . ALA A 1 211 ? 9.208 -11.106 -9.788 1.00 88.38 211 ALA A CA 1
ATOM 1747 C C . ALA A 1 211 ? 7.836 -11.762 -10.003 1.00 88.38 211 ALA A C 1
ATOM 1749 O O . ALA A 1 211 ? 6.828 -11.239 -9.530 1.00 88.38 211 ALA A O 1
ATOM 1750 N N . VAL A 1 212 ? 7.796 -12.937 -10.642 1.00 89.94 212 VAL A N 1
ATOM 1751 C CA . VAL A 1 212 ? 6.563 -13.721 -10.819 1.00 89.94 212 VAL A CA 1
ATOM 1752 C C . VAL A 1 212 ? 5.986 -14.148 -9.468 1.00 89.94 212 VAL A C 1
ATOM 1754 O O . VAL A 1 212 ? 4.788 -13.986 -9.242 1.00 89.94 212 VAL A O 1
ATOM 1757 N N . ALA A 1 213 ? 6.819 -14.633 -8.542 1.00 89.75 213 ALA A N 1
ATOM 1758 C CA . ALA A 1 213 ? 6.366 -14.994 -7.201 1.00 89.75 213 ALA A CA 1
ATOM 1759 C C . ALA A 1 213 ? 5.759 -13.789 -6.463 1.00 89.75 213 ALA A C 1
ATOM 1761 O O . ALA A 1 213 ? 4.679 -13.900 -5.888 1.00 89.75 213 ALA A O 1
ATOM 1762 N N . MET A 1 214 ? 6.400 -12.618 -6.531 1.00 86.25 214 MET A N 1
ATOM 1763 C CA . MET A 1 214 ? 5.884 -11.397 -5.905 1.00 86.25 214 MET A CA 1
ATOM 1764 C C . MET A 1 214 ? 4.562 -10.935 -6.533 1.00 86.25 214 MET A C 1
ATOM 1766 O O . MET A 1 214 ? 3.650 -10.553 -5.801 1.00 86.25 214 MET A O 1
ATOM 1770 N N . ILE A 1 215 ? 4.403 -11.046 -7.857 1.00 85.44 215 ILE A N 1
ATOM 1771 C CA . ILE A 1 215 ? 3.133 -10.751 -8.546 1.00 85.44 215 ILE A CA 1
ATOM 1772 C C . ILE A 1 215 ? 2.000 -11.667 -8.083 1.00 85.44 215 ILE A C 1
ATOM 1774 O O . ILE A 1 215 ? 0.855 -11.243 -8.123 1.00 85.44 215 ILE A O 1
ATOM 1778 N N . LEU A 1 216 ? 2.277 -12.891 -7.627 1.00 85.31 216 LEU A N 1
ATOM 1779 C CA . LEU A 1 216 ? 1.252 -13.767 -7.050 1.00 85.31 216 LEU A CA 1
ATOM 1780 C C . LEU A 1 216 ? 0.976 -13.440 -5.578 1.00 85.31 216 LEU A C 1
ATOM 1782 O O . LEU A 1 216 ? -0.170 -13.482 -5.140 1.00 85.31 216 LEU A O 1
ATOM 1786 N N . VAL A 1 217 ? 2.008 -13.079 -4.815 1.00 84.38 217 VAL A N 1
ATOM 1787 C CA . VAL A 1 217 ? 1.882 -12.771 -3.384 1.00 84.38 217 VAL A CA 1
ATOM 1788 C C . VAL A 1 217 ? 1.050 -11.509 -3.140 1.00 84.38 217 VAL A C 1
ATOM 1790 O O . VAL A 1 217 ? 0.205 -11.513 -2.248 1.00 84.38 217 VAL A O 1
ATOM 1793 N N . PHE A 1 218 ? 1.244 -10.439 -3.918 1.00 77.81 218 PHE A N 1
ATOM 1794 C CA . PHE A 1 218 ? 0.558 -9.161 -3.670 1.00 77.81 218 PHE A CA 1
ATOM 1795 C C . PHE A 1 218 ? -0.968 -9.184 -3.890 1.00 77.81 218 PHE A C 1
ATOM 1797 O O . PHE A 1 218 ? -1.670 -8.625 -3.051 1.00 77.81 218 PHE A O 1
ATOM 1804 N N . PRO A 1 219 ? -1.513 -9.821 -4.943 1.00 69.94 219 PRO A N 1
ATOM 1805 C CA . PRO A 1 219 ? -2.955 -9.966 -5.137 1.00 69.94 219 PRO A CA 1
ATOM 1806 C C . PRO A 1 219 ? -3.609 -10.977 -4.192 1.00 69.94 219 PRO A C 1
ATOM 1808 O O . PRO A 1 219 ? -4.781 -10.818 -3.890 1.00 69.94 219 PRO A O 1
ATOM 1811 N N . ILE A 1 220 ? -2.887 -12.020 -3.752 1.00 71.31 220 ILE A N 1
ATOM 1812 C CA . ILE A 1 220 ? -3.419 -13.041 -2.825 1.00 71.31 220 ILE A CA 1
ATOM 1813 C C . ILE A 1 220 ? -3.378 -12.547 -1.370 1.00 71.31 220 ILE A C 1
ATOM 1815 O O . ILE A 1 220 ? -4.187 -12.965 -0.546 1.00 71.31 220 ILE A O 1
ATOM 1819 N N . GLY A 1 221 ? -2.415 -11.684 -1.034 1.00 60.44 221 GLY A N 1
ATOM 1820 C CA . GLY A 1 221 ? -2.241 -11.131 0.310 1.00 60.44 221 GLY A CA 1
ATOM 1821 C C . GLY A 1 221 ? -3.185 -9.978 0.677 1.00 60.44 221 GLY A C 1
ATOM 1822 O O . GLY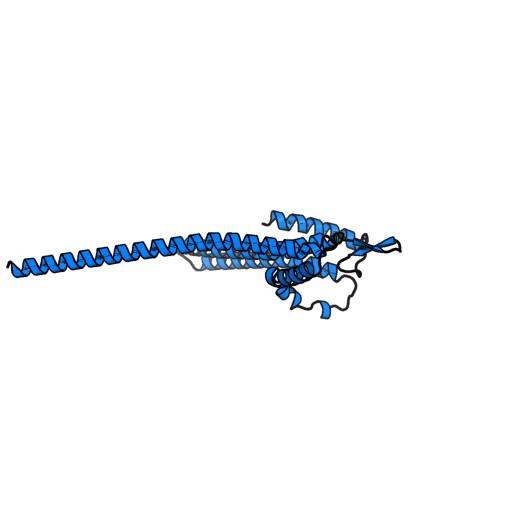 A 1 221 ? -3.154 -9.545 1.830 1.00 60.44 221 GLY A O 1
ATOM 1823 N N . ILE A 1 222 ? -3.979 -9.471 -0.274 1.00 57.34 222 ILE A N 1
ATOM 1824 C CA . ILE A 1 222 ? -5.041 -8.462 -0.084 1.00 57.34 222 ILE A CA 1
ATOM 1825 C C . ILE A 1 222 ? -6.394 -9.157 -0.064 1.00 57.34 222 ILE A C 1
ATOM 1827 O O . ILE A 1 222 ? -7.200 -8.798 0.824 1.00 57.34 222 ILE A O 1
#

pLDDT: mean 77.86, std 11.47, range [43.47, 93.12]

Radius of gyration: 29.02 Å; Cα contacts (8 Å, |Δi|>4): 124; chains: 1; bounding box: 82×41×86 Å

Nearest PDB structures (foldseek):
  4dci-assembly2_H  TM=7.248E-01  e=3.813E+00  Parasynechococcus marenigrum WH 8102

Mean predicted aligned error: 12.7 Å

Foldseek 3Di:
DVVVVVVVVVVVVVVVVVVVVVVVVVVVVVVVVVVVVVVVVVVVVVVLVVLLVLLQLLCCVVQVVVDDDDPVSVVVSVVSNCVRLVVVVVVVPCPVPVDPDLACPLVVVLCCLQVVLVVVLVVLVVVLVVVLVVLVVPDPDPVVSVVVNVVSVVVSVVVNVVSLSSSLSSNLSSLSLLPAWDQDPVRWIARPVRRSHTPPDPVSVVVPVVSVVSNVCSVVVD

Organism: NCBI:txid3111310

Sequence (222 aa):
YVIHICIAVGISICIIMGVLVRKFMHQYYEDKIDAINIWYIELKAKLKILVVFEQVASRFPQMLTTIKYPYLYIRFSHIISEIFSFQFLVSVVPFECLHDSKKDHFYHVLFVKTAGPIIVVALGALCYAAKRYWLKMQCTDVAEFERHKKILHGKFMEALLVFTYVVFVPSSMVAFAFFNCDKLSNSSAYLRIDYSTECYTNRWTLYLIYAVAMILVFPIGI

Secondary structure (DSSP, 8-state):
-HHHHHHHHHHHHHHHHHHHHHHHHHHHHHHHHHHHHHHHHHHHHHHHHHHHHHHHHTTHHHH-TTS---HHHHHHHHHHHHHHTTHHHHHTS-GGGT---SSSHHHHHHHHHHHHHHHHHHHHHHHHHHHHHHHHHH---HHHHHHHHHHHHHHHHHHHHHHHHHHHHHHHHHHHHTT-EEEPTTS-EEETTEEEEETTSHHHHHHHHHHHHHHHHHHH--

Solvent-accessible surface area (backbone atoms only — not comparable to full-atom values): 12440 Å² total; per-residue (Å²): 111,69,68,61,52,53,52,53,52,52,52,51,51,53,51,52,50,53,51,51,52,53,52,52,53,50,51,58,50,51,57,52,51,52,52,51,50,53,51,48,52,54,48,52,53,52,51,52,52,50,48,54,49,46,44,54,60,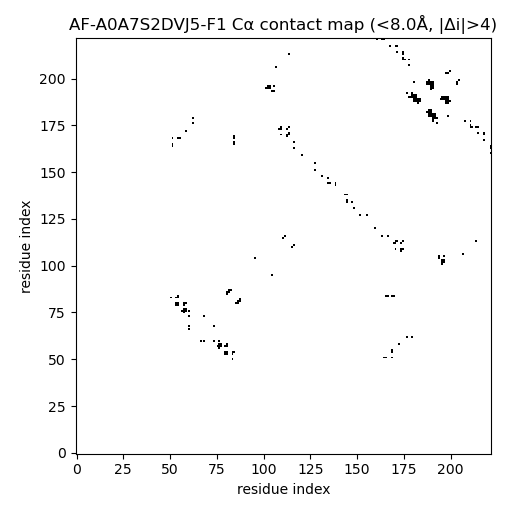33,42,43,72,78,72,48,64,92,57,87,74,58,70,66,58,55,55,51,18,50,55,48,30,44,68,64,49,48,42,57,77,60,63,73,55,62,62,82,78,77,52,100,45,83,62,60,55,66,60,52,51,45,44,53,52,49,50,43,60,54,52,53,51,50,52,50,51,50,52,49,52,50,52,53,51,52,47,60,74,71,45,90,48,69,70,63,41,54,53,53,50,51,54,52,49,51,55,50,51,52,51,50,53,55,49,51,61,57,46,47,57,62,27,51,51,49,46,56,52,73,75,44,64,43,77,47,97,83,82,50,35,23,27,66,93,42,75,63,39,60,52,91,38,77,70,42,55,57,50,46,56,50,37,55,51,48,63,53,48,60,71,71,73,107